Protein AF-A0A6B2LIN7-F1 (afdb_monomer_lite)

Foldseek 3Di:
DDDDPDDPQDFAWDFDDPPDPDDDRDDDDDPPPQDQDAFDDQVVQVVLLLQLADPLVSVVVVVVCVVPVPKAWFKWKAFAPAAIWTDIPVDIDRSPDHDDPVNSQVSNCVSQVHDPPDDQADPQQKHQDALARKIKHFDADPVRHTGMIMTGDDGDRARLLSSCVVVVPDPGDTDGDDDPPSCPVVNVSSVRNVVD

pLDDT: mean 77.59, std 21.95, range [28.78, 98.06]

InterPro domains:
  IPR027417 P-loop containing nucleoside triphosphate hydrolase [SSF52540] (155-195)

Organism: NCBI:txid1963864

Sequence (196 aa):
MEDITLPQNTPLFLRFSKSNGAFIPSYSAIPSSYPMKQPIEEVKDIDNFLKLLPSSLHQQITGYLEKNQNTKLIEVLIDIKKSALIKFSDIEVNTGLEISIEEAIAKLKQVLKSGPNEDVFSISNQCGIPESFHYVSCIRNRKSQVIGLTYHYEEHKGGCSNIIQDLVTGNNSILFIGPKGVGKTSILRDLCIQLT

Structure (mmCIF, N/CA/C/O backbone):
data_AF-A0A6B2LIN7-F1
#
_entry.id   AF-A0A6B2LIN7-F1
#
loop_
_atom_site.group_PDB
_atom_site.id
_atom_site.type_symbol
_atom_site.label_atom_id
_atom_site.label_alt_id
_atom_site.label_comp_id
_atom_site.label_asym_id
_atom_site.label_entity_id
_atom_site.label_seq_id
_atom_site.pdbx_PDB_ins_code
_atom_site.Cartn_x
_atom_site.Cartn_y
_atom_site.Cartn_z
_atom_site.occupancy
_atom_site.B_iso_or_equiv
_atom_site.auth_seq_id
_atom_site.auth_comp_id
_atom_site.auth_asym_id
_atom_site.auth_atom_id
_atom_site.pdbx_PDB_model_num
ATOM 1 N N . MET A 1 1 ? 12.856 8.107 -49.895 1.00 33.19 1 MET A N 1
ATOM 2 C CA . MET A 1 1 ? 12.335 8.891 -48.759 1.00 33.19 1 MET A CA 1
ATOM 3 C C . MET A 1 1 ? 10.889 8.472 -48.619 1.00 33.19 1 MET A C 1
ATOM 5 O O . MET A 1 1 ? 10.054 8.990 -49.341 1.00 33.19 1 MET A O 1
ATOM 9 N N . GLU A 1 2 ? 10.632 7.428 -47.838 1.00 28.78 2 GLU A N 1
ATOM 10 C CA . GLU A 1 2 ? 9.265 7.014 -47.517 1.00 28.78 2 GLU A CA 1
ATOM 11 C C . GLU A 1 2 ? 8.961 7.532 -46.117 1.00 28.78 2 GLU A C 1
ATOM 13 O O . GLU A 1 2 ? 9.674 7.216 -45.162 1.00 28.78 2 GLU A O 1
ATOM 18 N N . ASP A 1 3 ? 7.950 8.393 -46.031 1.00 30.78 3 ASP A N 1
ATOM 19 C CA . ASP A 1 3 ? 7.434 8.931 -44.781 1.00 30.78 3 ASP A CA 1
ATOM 20 C C . ASP A 1 3 ? 6.751 7.809 -43.996 1.00 30.78 3 ASP A C 1
ATOM 22 O O . ASP A 1 3 ? 5.654 7.356 -44.326 1.00 30.78 3 ASP A O 1
ATOM 26 N N . ILE A 1 4 ? 7.413 7.348 -42.935 1.00 38.44 4 ILE A N 1
ATOM 27 C CA . ILE A 1 4 ? 6.839 6.405 -41.978 1.00 38.44 4 ILE A CA 1
ATOM 28 C C . ILE A 1 4 ? 5.918 7.204 -41.054 1.00 38.44 4 ILE A C 1
ATOM 30 O O . ILE A 1 4 ? 6.347 7.780 -40.053 1.00 38.44 4 ILE A O 1
ATOM 34 N N . THR A 1 5 ? 4.630 7.249 -41.382 1.00 35.06 5 THR A N 1
ATOM 35 C CA . THR A 1 5 ? 3.595 7.744 -40.470 1.00 35.06 5 THR A CA 1
ATOM 36 C C . THR A 1 5 ? 3.435 6.763 -39.308 1.00 35.06 5 THR A C 1
ATOM 38 O O . THR A 1 5 ? 2.811 5.711 -39.449 1.00 35.06 5 THR A O 1
ATOM 41 N N . LEU A 1 6 ? 4.018 7.095 -38.156 1.00 40.50 6 LEU A N 1
ATOM 42 C CA . LEU A 1 6 ? 3.848 6.345 -36.911 1.00 40.50 6 LEU A CA 1
ATOM 43 C C . LEU A 1 6 ? 2.438 6.578 -36.332 1.00 40.50 6 LEU A C 1
ATOM 45 O O . LEU A 1 6 ? 1.985 7.726 -36.283 1.00 40.50 6 LEU A O 1
ATOM 49 N N . PRO A 1 7 ? 1.743 5.537 -35.835 1.00 39.34 7 PRO A N 1
ATOM 50 C CA . PRO A 1 7 ? 0.512 5.726 -35.079 1.00 39.34 7 PRO A CA 1
ATOM 51 C C . PRO A 1 7 ? 0.816 6.500 -33.787 1.00 39.34 7 PRO A C 1
ATOM 53 O O . PRO A 1 7 ? 1.792 6.215 -33.088 1.00 39.34 7 PRO A O 1
ATOM 56 N N . GLN A 1 8 ? -0.024 7.491 -33.469 1.00 43.19 8 GLN A N 1
ATOM 57 C CA . GLN A 1 8 ? 0.231 8.538 -32.463 1.00 43.19 8 GLN A CA 1
ATOM 58 C C . GLN A 1 8 ? 0.371 8.064 -31.000 1.00 43.19 8 GLN A C 1
ATOM 60 O O . GLN A 1 8 ? 0.462 8.891 -30.099 1.00 43.19 8 GLN A O 1
ATOM 65 N N . ASN A 1 9 ? 0.413 6.757 -30.738 1.00 38.91 9 ASN A N 1
ATOM 66 C CA . ASN A 1 9 ? 0.402 6.209 -29.384 1.00 38.91 9 ASN A CA 1
ATOM 67 C C . ASN A 1 9 ? 1.404 5.063 -29.164 1.00 38.91 9 ASN A C 1
ATOM 69 O O . ASN A 1 9 ? 1.182 4.186 -28.333 1.00 38.91 9 ASN A O 1
ATOM 73 N N . THR A 1 10 ? 2.505 5.054 -29.919 1.00 38.03 10 THR A N 1
ATOM 74 C CA . THR A 1 10 ? 3.540 4.012 -29.817 1.00 38.03 10 THR A CA 1
ATOM 75 C C . THR A 1 10 ? 4.659 4.471 -28.872 1.00 38.03 10 THR A C 1
ATOM 77 O O . THR A 1 10 ? 5.194 5.563 -29.082 1.00 38.03 10 THR A O 1
ATOM 80 N N . PRO A 1 11 ? 5.036 3.700 -27.833 1.00 35.75 11 PRO A N 1
ATOM 81 C CA . PRO A 1 11 ? 6.150 4.068 -26.963 1.00 35.75 11 PRO A CA 1
ATOM 82 C C . PRO A 1 11 ? 7.467 4.082 -27.754 1.00 35.75 11 PRO A C 1
ATOM 84 O O . PRO A 1 11 ? 7.759 3.162 -28.515 1.00 35.75 11 PRO A O 1
ATOM 87 N N . LEU A 1 12 ? 8.253 5.148 -27.581 1.00 40.97 12 LEU A N 1
ATOM 88 C CA . LEU A 1 12 ? 9.544 5.363 -28.240 1.00 40.97 12 LEU A CA 1
ATOM 89 C C . LEU A 1 12 ? 10.686 5.136 -27.243 1.00 40.97 12 LEU A C 1
ATOM 91 O O . LEU A 1 12 ? 10.591 5.565 -26.091 1.00 40.97 12 LEU A O 1
ATOM 95 N N . PHE A 1 13 ? 11.779 4.511 -27.688 1.00 43.19 13 PHE A N 1
ATOM 96 C CA . PHE A 1 13 ? 12.941 4.201 -26.847 1.00 43.19 13 PHE A CA 1
ATOM 97 C C . PHE A 1 13 ? 14.217 4.858 -27.385 1.00 43.19 13 PHE A C 1
ATOM 99 O O . PHE A 1 13 ? 14.430 4.934 -28.594 1.00 43.19 13 PHE A O 1
ATOM 106 N N . LEU A 1 14 ? 15.082 5.319 -26.476 1.00 40.44 14 LEU A N 1
ATOM 107 C CA . LEU A 1 14 ? 16.401 5.881 -26.783 1.00 40.44 14 LEU A CA 1
ATOM 108 C C . LEU A 1 14 ? 17.479 5.075 -26.048 1.00 40.44 14 LEU A C 1
ATOM 110 O O . LEU A 1 14 ? 17.373 4.833 -24.845 1.00 40.44 14 LEU A O 1
ATOM 114 N N . ARG A 1 15 ? 18.527 4.666 -26.771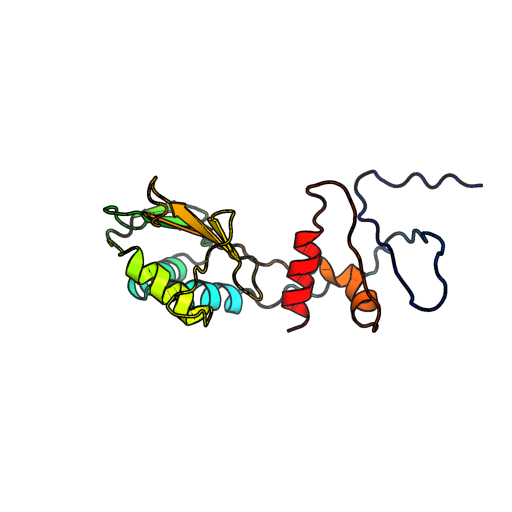 1.00 41.47 15 ARG A N 1
ATOM 115 C CA . ARG A 1 15 ? 19.657 3.883 -26.249 1.00 41.47 15 ARG A CA 1
ATOM 116 C C . ARG A 1 15 ? 20.898 4.768 -26.132 1.00 41.47 15 ARG A C 1
ATOM 118 O O . ARG A 1 15 ? 21.252 5.436 -27.098 1.00 41.47 15 ARG A O 1
ATOM 125 N N . PHE A 1 16 ? 21.597 4.717 -24.996 1.00 37.59 16 PHE A N 1
ATOM 126 C CA . PHE A 1 16 ? 22.881 5.403 -24.809 1.00 37.59 16 PHE A CA 1
ATOM 127 C C . PHE A 1 16 ? 24.030 4.388 -24.732 1.00 37.59 16 PHE A C 1
ATOM 129 O O . PHE A 1 16 ? 23.963 3.412 -23.988 1.00 37.59 16 PHE A O 1
ATOM 136 N N . SER A 1 17 ? 25.093 4.620 -25.508 1.00 36.44 17 SER A N 1
ATOM 137 C CA . SER A 1 17 ? 26.366 3.889 -25.435 1.00 36.44 17 SER A CA 1
ATOM 138 C C . SER A 1 17 ? 27.473 4.851 -25.010 1.00 36.44 17 SER A C 1
ATOM 140 O O . SER A 1 17 ? 27.534 5.976 -25.501 1.00 36.44 17 SER A O 1
ATOM 142 N N . LYS A 1 18 ? 28.388 4.395 -24.145 1.00 38.97 18 LYS A N 1
ATOM 143 C CA . LYS A 1 18 ? 29.562 5.166 -23.692 1.00 38.97 18 LYS A CA 1
ATOM 144 C C . LYS A 1 18 ? 30.568 5.487 -24.806 1.00 38.97 18 LYS A C 1
ATOM 146 O O . LYS A 1 18 ? 31.461 6.292 -24.574 1.00 38.97 18 LYS A O 1
ATOM 151 N N . SER A 1 19 ? 30.467 4.853 -25.977 1.00 40.88 19 SER A N 1
ATOM 152 C CA . SER A 1 19 ? 31.541 4.895 -26.973 1.00 40.88 19 SER A CA 1
ATOM 153 C C . SER A 1 19 ? 31.527 6.092 -27.919 1.00 40.88 19 SER A C 1
ATOM 155 O O . SER A 1 19 ? 32.593 6.411 -28.417 1.00 40.88 19 SER A O 1
ATOM 157 N N . ASN A 1 20 ? 30.409 6.783 -28.159 1.00 35.41 20 ASN A N 1
ATOM 158 C CA . ASN A 1 20 ? 30.379 7.918 -29.092 1.00 35.41 20 ASN A CA 1
ATOM 159 C C . ASN A 1 20 ? 29.333 8.946 -28.640 1.00 35.41 20 ASN A C 1
ATOM 161 O O . ASN A 1 20 ? 28.144 8.642 -28.605 1.00 35.41 20 ASN A O 1
ATOM 165 N N . GLY A 1 21 ? 29.788 10.153 -28.287 1.00 35.88 21 GLY A N 1
ATOM 166 C CA . GLY A 1 21 ? 29.039 11.238 -27.627 1.00 35.88 21 GLY A CA 1
ATOM 167 C C . GLY A 1 21 ? 27.863 11.877 -28.382 1.00 35.88 21 GLY A C 1
ATOM 168 O O . GLY A 1 21 ? 27.527 13.019 -28.101 1.00 35.88 21 GLY A O 1
ATOM 169 N N . ALA A 1 22 ? 27.243 11.174 -29.321 1.00 37.75 22 ALA A N 1
ATOM 170 C CA . ALA A 1 22 ? 25.934 11.440 -29.922 1.00 37.75 22 ALA A CA 1
ATOM 171 C C . ALA A 1 22 ? 25.689 10.315 -30.930 1.00 37.75 22 ALA A C 1
ATOM 173 O O . ALA A 1 22 ? 26.631 10.042 -31.654 1.00 37.75 22 ALA A O 1
ATOM 174 N N . PHE A 1 23 ? 24.502 9.696 -31.039 1.00 46.44 23 PHE A N 1
ATOM 175 C CA . PHE A 1 23 ? 24.057 9.103 -32.318 1.00 46.44 23 PHE A CA 1
ATOM 176 C C . PHE A 1 23 ? 22.552 8.741 -32.377 1.00 46.44 23 PHE A C 1
ATOM 178 O O . PHE A 1 23 ? 21.856 8.662 -31.370 1.00 46.44 23 PHE A O 1
ATOM 185 N N . ILE A 1 24 ? 22.127 8.584 -33.637 1.00 29.98 24 ILE A N 1
ATOM 186 C CA . ILE A 1 24 ? 20.816 8.536 -34.314 1.00 29.98 24 ILE A CA 1
ATOM 187 C C . ILE A 1 24 ? 19.675 7.757 -33.613 1.00 29.98 24 ILE A C 1
ATOM 189 O O . ILE A 1 24 ? 19.871 6.605 -33.220 1.00 29.98 24 ILE A O 1
ATOM 193 N N . PRO A 1 25 ? 18.443 8.317 -33.569 1.00 33.00 25 PRO A N 1
ATOM 194 C CA . PRO A 1 25 ? 17.238 7.587 -33.175 1.00 33.00 25 PRO A CA 1
ATOM 195 C C . PRO A 1 25 ? 16.917 6.511 -34.221 1.00 33.00 25 PRO A C 1
ATOM 197 O O . PRO A 1 25 ? 16.501 6.822 -35.335 1.00 33.00 25 PRO A O 1
ATOM 200 N N . SER A 1 26 ? 17.118 5.237 -33.884 1.00 34.16 26 SER A N 1
ATOM 201 C CA . SER A 1 26 ? 16.625 4.132 -34.710 1.00 34.16 26 SER A CA 1
ATOM 202 C C . SER A 1 26 ? 15.230 3.741 -34.234 1.00 34.16 26 SER A C 1
ATOM 204 O O . SER A 1 26 ? 15.045 3.143 -33.177 1.00 34.16 26 SER A O 1
ATOM 206 N N . TYR A 1 27 ? 14.236 4.127 -35.030 1.00 37.66 27 TYR A N 1
ATOM 207 C CA . TYR A 1 27 ? 12.857 3.679 -34.901 1.00 37.66 27 TYR A CA 1
ATOM 208 C C . TYR A 1 27 ? 12.776 2.245 -35.428 1.00 37.66 27 TYR A C 1
ATOM 210 O O . TYR A 1 27 ? 12.900 2.023 -36.629 1.00 37.66 27 TYR A O 1
ATOM 218 N N . SER A 1 28 ? 12.570 1.267 -34.551 1.00 36.91 28 SER A N 1
ATOM 219 C CA . SER A 1 28 ? 12.091 -0.050 -34.975 1.00 36.91 28 SER A CA 1
ATOM 220 C C . SER A 1 28 ? 10.731 -0.283 -34.333 1.00 36.91 28 SER A C 1
ATOM 222 O O . SER A 1 28 ? 10.578 -0.195 -33.116 1.00 36.91 28 SER A O 1
ATOM 224 N N . ALA A 1 29 ? 9.715 -0.475 -35.175 1.00 34.12 29 ALA A N 1
ATOM 225 C CA . ALA A 1 29 ? 8.403 -0.907 -34.725 1.00 34.12 29 ALA A CA 1
ATOM 226 C C . ALA A 1 29 ? 8.544 -2.289 -34.079 1.00 34.12 29 ALA A C 1
ATOM 228 O O . ALA A 1 29 ? 9.287 -3.126 -34.587 1.00 34.12 29 ALA A O 1
ATOM 229 N N . ILE A 1 30 ? 7.836 -2.518 -32.975 1.00 40.75 30 ILE A N 1
ATOM 230 C CA . ILE A 1 30 ? 7.811 -3.812 -32.290 1.00 40.75 30 ILE A CA 1
ATOM 231 C C . ILE A 1 30 ? 7.182 -4.836 -33.258 1.00 40.75 30 ILE A C 1
ATOM 233 O O . ILE A 1 30 ? 6.005 -4.678 -33.594 1.00 40.75 30 ILE A O 1
ATOM 237 N N . PRO A 1 31 ? 7.905 -5.861 -33.751 1.00 33.94 31 PRO A N 1
ATOM 238 C CA . PRO A 1 31 ? 7.295 -6.937 -34.522 1.00 33.94 31 PRO A CA 1
ATOM 239 C C . PRO A 1 31 ? 6.235 -7.655 -33.678 1.00 33.94 31 PRO A C 1
ATOM 241 O O . PRO A 1 31 ? 6.442 -7.941 -32.500 1.00 33.94 31 PRO A O 1
ATOM 244 N N . SER A 1 32 ? 5.100 -7.988 -34.293 1.00 37.28 32 SER A N 1
ATOM 245 C CA . SER A 1 32 ? 3.955 -8.664 -33.657 1.00 37.28 32 SER A CA 1
ATOM 246 C C . SER A 1 32 ? 4.269 -10.048 -33.066 1.00 37.28 32 SER A C 1
ATOM 248 O O . SER A 1 32 ? 3.406 -10.666 -32.452 1.00 37.28 32 SER A O 1
ATOM 250 N N . SER A 1 33 ? 5.493 -10.543 -33.251 1.00 36.00 33 SER A N 1
ATOM 251 C CA . SER A 1 33 ? 5.979 -11.852 -32.826 1.00 36.00 33 SER A CA 1
ATOM 252 C C . SER A 1 33 ? 6.711 -11.854 -31.478 1.00 36.00 33 SER A C 1
ATOM 254 O O . SER A 1 33 ? 7.283 -12.885 -31.125 1.00 36.00 33 SER A O 1
ATOM 256 N N . TYR A 1 34 ? 6.759 -10.739 -30.734 1.00 43.44 34 TYR A N 1
ATOM 257 C CA . TYR A 1 34 ? 7.384 -10.740 -29.404 1.00 43.44 34 TYR A CA 1
ATOM 258 C C . TYR A 1 34 ? 6.584 -11.636 -28.443 1.00 43.44 34 TYR A C 1
ATOM 260 O O . TYR A 1 34 ? 5.398 -11.378 -28.219 1.00 43.44 34 TYR A O 1
ATOM 268 N N . PRO A 1 35 ? 7.199 -12.682 -27.859 1.00 37.50 35 PRO A N 1
ATOM 269 C CA . PRO A 1 35 ? 6.507 -13.554 -26.927 1.00 37.50 35 PRO A CA 1
ATOM 270 C C . PRO A 1 35 ? 6.211 -12.762 -25.652 1.00 37.50 35 PRO A C 1
ATOM 272 O O . PRO A 1 35 ? 7.113 -12.469 -24.866 1.00 37.50 35 PRO A O 1
ATOM 275 N N . MET A 1 36 ? 4.945 -12.402 -25.435 1.00 38.84 36 MET A N 1
ATOM 276 C CA . MET A 1 36 ? 4.515 -11.921 -24.127 1.00 38.84 36 MET A CA 1
ATOM 277 C C . MET A 1 36 ? 4.654 -13.091 -23.151 1.00 38.84 36 MET A C 1
ATOM 279 O O . MET A 1 36 ? 3.907 -14.067 -23.235 1.00 38.84 36 MET A O 1
ATOM 283 N N . LYS A 1 37 ? 5.652 -13.037 -22.260 1.00 44.06 37 LYS A N 1
ATOM 284 C CA . LYS A 1 37 ? 5.725 -13.974 -21.133 1.00 44.06 37 LYS A CA 1
ATOM 285 C C . LYS A 1 37 ? 4.433 -13.853 -20.325 1.00 44.06 37 LYS A C 1
ATOM 287 O O . LYS A 1 37 ? 3.949 -12.742 -20.115 1.00 44.06 37 LYS A O 1
ATOM 292 N N . GLN A 1 38 ? 3.888 -14.999 -19.920 1.00 42.66 38 GLN A N 1
ATOM 293 C CA . GLN A 1 38 ? 2.678 -15.072 -19.105 1.00 42.66 38 GLN A CA 1
ATOM 294 C C . GLN A 1 38 ? 2.848 -14.273 -17.798 1.00 42.66 38 GLN A C 1
ATOM 296 O O . GLN A 1 38 ? 3.980 -14.175 -17.310 1.00 42.66 38 GLN A O 1
ATOM 301 N N . PRO A 1 39 ? 1.756 -13.712 -17.241 1.00 46.16 39 PRO A N 1
ATOM 302 C CA . PRO A 1 39 ? 1.798 -12.978 -15.980 1.00 46.16 39 PRO A CA 1
ATOM 303 C C . PRO A 1 39 ? 2.420 -13.838 -14.876 1.00 46.16 39 PRO A C 1
ATOM 305 O O . PRO A 1 39 ? 2.141 -15.034 -14.775 1.00 46.16 39 PRO A O 1
ATOM 308 N N . ILE A 1 40 ? 3.290 -13.230 -14.074 1.00 49.41 40 ILE A N 1
ATOM 309 C CA . ILE A 1 40 ? 3.908 -13.863 -12.905 1.00 49.41 40 ILE A CA 1
ATOM 310 C C . ILE A 1 40 ? 2.807 -14.076 -11.845 1.00 49.41 40 ILE A C 1
ATOM 312 O O . ILE A 1 40 ? 1.931 -13.231 -11.700 1.00 49.41 40 ILE A O 1
ATOM 316 N N . GLU A 1 41 ? 2.838 -15.224 -11.156 1.00 50.41 41 GLU A N 1
ATOM 317 C CA . GLU A 1 41 ? 1.823 -15.746 -10.217 1.00 50.41 41 GLU A CA 1
ATOM 318 C C . GLU A 1 41 ? 1.102 -14.684 -9.350 1.00 50.41 41 GLU A C 1
ATOM 320 O O . GLU A 1 41 ? 1.666 -14.171 -8.383 1.00 50.41 41 GLU A O 1
ATOM 325 N N . GLU A 1 42 ? -0.189 -14.456 -9.627 1.00 54.28 42 GLU A N 1
ATOM 326 C CA . GLU A 1 42 ? -1.075 -13.503 -8.923 1.00 54.28 42 GLU A CA 1
ATOM 327 C C . GLU A 1 42 ? -1.181 -13.756 -7.401 1.00 54.28 42 GLU A C 1
ATOM 329 O O . GLU A 1 42 ? -1.377 -12.831 -6.616 1.00 54.28 42 GLU A O 1
ATOM 334 N N . VAL A 1 43 ? -1.011 -15.006 -6.952 1.00 52.91 43 VAL A N 1
ATOM 335 C CA . VAL A 1 43 ? -1.270 -15.420 -5.558 1.00 52.91 43 VAL A CA 1
ATOM 336 C C . VAL A 1 43 ? -0.247 -14.850 -4.564 1.00 52.91 43 VAL A C 1
ATOM 338 O O . VAL A 1 43 ? -0.596 -14.558 -3.425 1.00 52.91 43 VAL A O 1
ATOM 341 N N . LYS A 1 44 ? 1.012 -14.636 -4.974 1.00 64.00 44 LYS A N 1
ATOM 342 C CA . LYS A 1 44 ? 2.065 -14.141 -4.060 1.00 64.00 44 LYS A CA 1
ATOM 343 C C . LYS A 1 44 ? 1.940 -12.652 -3.728 1.00 64.00 44 LYS A C 1
ATOM 345 O O . LYS A 1 44 ? 2.439 -12.217 -2.690 1.00 64.00 44 LYS A O 1
ATOM 350 N N . ASP A 1 45 ? 1.312 -11.876 -4.607 1.00 82.94 45 ASP A N 1
ATOM 351 C CA . ASP A 1 45 ? 1.275 -10.414 -4.524 1.00 82.94 45 ASP A CA 1
ATOM 352 C C . ASP A 1 45 ? 0.358 -9.936 -3.386 1.00 82.94 45 ASP A C 1
ATOM 354 O O . ASP A 1 45 ? 0.766 -9.153 -2.524 1.00 82.94 45 ASP A O 1
ATOM 358 N N . ILE A 1 46 ? -0.848 -10.509 -3.291 1.00 88.25 46 ILE A N 1
ATOM 359 C CA . ILE A 1 46 ? -1.796 -10.155 -2.228 1.00 88.25 46 ILE A CA 1
ATOM 360 C C . ILE A 1 46 ? -1.280 -10.519 -0.833 1.00 88.25 46 ILE A C 1
ATOM 362 O O . ILE A 1 46 ? -1.404 -9.718 0.091 1.00 88.25 46 ILE A O 1
ATOM 366 N N . ASP A 1 47 ? -0.613 -11.662 -0.671 1.00 88.94 47 ASP A N 1
ATOM 367 C CA . ASP A 1 47 ? -0.027 -12.054 0.616 1.00 88.94 47 ASP A CA 1
ATOM 368 C C . ASP A 1 47 ? 1.038 -11.056 1.090 1.00 88.94 47 ASP A C 1
ATOM 370 O O . ASP A 1 47 ? 1.170 -10.781 2.287 1.00 88.94 47 ASP A O 1
ATOM 374 N N . ASN A 1 48 ? 1.813 -10.492 0.161 1.00 89.56 48 ASN A N 1
ATOM 375 C CA . ASN A 1 48 ? 2.793 -9.459 0.478 1.00 89.56 48 ASN A CA 1
ATOM 376 C C . ASN A 1 48 ? 2.121 -8.140 0.859 1.00 89.56 48 ASN A C 1
ATOM 378 O O . ASN A 1 48 ? 2.548 -7.504 1.826 1.00 89.56 48 ASN A O 1
ATOM 382 N N . PHE A 1 49 ? 1.037 -7.772 0.176 1.00 93.50 49 PHE A N 1
ATOM 383 C CA . PHE A 1 49 ? 0.231 -6.614 0.548 1.00 93.50 49 PHE A CA 1
ATOM 384 C C . PHE A 1 49 ? -0.373 -6.755 1.951 1.00 93.50 49 PHE A C 1
ATOM 386 O O . PHE A 1 49 ? -0.256 -5.846 2.773 1.00 93.50 49 PHE A O 1
ATOM 393 N N . LEU A 1 50 ? -0.966 -7.907 2.275 1.00 94.62 50 LEU A N 1
ATOM 394 C CA . LEU A 1 50 ? -1.616 -8.134 3.569 1.00 94.62 50 LEU A CA 1
ATOM 395 C C . LEU A 1 50 ? -0.637 -8.073 4.750 1.00 94.62 50 LEU A C 1
ATOM 397 O O . LEU A 1 50 ? -1.023 -7.690 5.856 1.00 94.62 50 LEU A O 1
ATOM 401 N N . LYS A 1 51 ? 0.653 -8.363 4.531 1.00 94.50 51 LYS A N 1
ATOM 402 C CA . LYS A 1 51 ? 1.698 -8.183 5.556 1.00 94.50 51 LYS A CA 1
ATOM 403 C C . LYS A 1 51 ? 1.880 -6.721 5.972 1.00 94.50 51 LYS A C 1
ATOM 405 O O . LYS A 1 51 ? 2.345 -6.495 7.089 1.00 94.50 51 LYS A O 1
ATOM 410 N N . LEU A 1 52 ? 1.526 -5.752 5.121 1.00 94.94 52 LEU A N 1
ATOM 411 C CA . LEU A 1 52 ? 1.622 -4.311 5.407 1.00 94.94 52 LEU A CA 1
ATOM 412 C C . LEU A 1 52 ? 0.582 -3.838 6.428 1.00 94.94 52 LEU A C 1
ATOM 414 O O . LEU A 1 52 ? 0.743 -2.770 7.022 1.00 94.94 52 LEU A O 1
ATOM 418 N N . LEU A 1 53 ? -0.487 -4.613 6.608 1.00 96.31 53 LEU A N 1
ATOM 419 C CA . LEU A 1 53 ? -1.620 -4.264 7.448 1.00 96.31 53 LEU A CA 1
ATOM 420 C C . LEU A 1 53 ? -1.472 -4.844 8.864 1.00 96.31 53 LEU A C 1
ATOM 422 O O . LEU A 1 53 ? -0.832 -5.886 9.063 1.00 96.31 53 LEU A O 1
ATOM 426 N N . PRO A 1 54 ? -2.087 -4.200 9.872 1.00 96.06 54 PRO A N 1
ATOM 427 C CA . PRO A 1 54 ? -2.322 -4.808 11.177 1.00 96.06 54 PRO A CA 1
ATOM 428 C C . PRO A 1 54 ? -3.014 -6.172 11.062 1.00 96.06 54 PRO A C 1
ATOM 430 O O . PRO A 1 54 ? -3.825 -6.405 10.161 1.00 96.06 54 PRO A O 1
ATOM 433 N N . SER A 1 55 ? -2.704 -7.085 11.986 1.00 94.56 55 SER A N 1
ATOM 434 C CA . SER A 1 55 ? -3.147 -8.488 11.924 1.00 94.56 55 SER A CA 1
ATOM 435 C C . SER A 1 55 ? -4.668 -8.649 11.907 1.00 94.56 55 SER A C 1
ATOM 437 O O . SER A 1 55 ? -5.180 -9.555 11.254 1.00 94.56 55 SER A O 1
ATOM 439 N N . SER A 1 56 ? -5.389 -7.756 12.581 1.00 95.00 56 SER A N 1
ATOM 440 C CA . SER A 1 56 ? -6.852 -7.736 12.623 1.00 95.00 56 SER A CA 1
ATOM 441 C C . SER A 1 56 ? -7.474 -7.479 11.245 1.00 95.00 56 SER A C 1
ATOM 443 O O . SER A 1 56 ? -8.385 -8.201 10.837 1.00 95.00 56 SER A O 1
ATOM 445 N N . LEU A 1 57 ? -6.943 -6.508 10.494 1.00 95.81 57 LEU A N 1
ATOM 446 C CA . LEU A 1 57 ? -7.378 -6.212 9.126 1.00 95.81 57 LEU A CA 1
ATOM 447 C C . LEU A 1 57 ? -6.976 -7.316 8.156 1.00 95.81 57 LEU A C 1
ATOM 449 O O . LEU A 1 57 ? -7.794 -7.725 7.337 1.00 95.81 57 LEU A O 1
ATOM 453 N N . HIS A 1 58 ? -5.751 -7.830 8.282 1.00 95.56 58 HIS A N 1
ATOM 454 C CA . HIS A 1 58 ? -5.288 -8.968 7.493 1.00 95.56 58 HIS A CA 1
ATOM 455 C C . HIS A 1 58 ? -6.286 -10.132 7.607 1.00 95.56 58 HIS A C 1
ATOM 457 O O . HIS A 1 58 ? -6.827 -10.574 6.596 1.00 95.56 58 HIS A O 1
ATOM 463 N N . GLN A 1 59 ? -6.618 -10.564 8.827 1.00 94.50 59 GLN A N 1
ATOM 464 C CA . GLN A 1 59 ? -7.528 -11.691 9.041 1.00 94.50 59 GLN A CA 1
ATOM 465 C C . GLN A 1 59 ? -8.926 -11.456 8.448 1.00 94.50 59 GLN A C 1
ATOM 467 O O . GLN A 1 59 ? -9.508 -12.375 7.869 1.00 94.50 59 GLN A O 1
ATOM 472 N N . GLN A 1 60 ? -9.475 -10.243 8.574 1.00 94.44 60 GLN A N 1
ATOM 473 C CA . GLN A 1 60 ? -10.780 -9.925 7.991 1.00 94.44 60 GLN A CA 1
ATOM 474 C C . GLN A 1 60 ? -10.764 -9.953 6.462 1.00 94.44 60 GLN A C 1
ATOM 476 O O . GLN A 1 60 ? -11.700 -10.485 5.864 1.00 94.44 60 GLN A O 1
ATOM 481 N N . ILE A 1 61 ? -9.715 -9.416 5.834 1.00 95.50 61 ILE A N 1
ATOM 482 C CA . ILE A 1 61 ? -9.587 -9.424 4.374 1.00 95.50 61 ILE A CA 1
ATOM 483 C C . ILE A 1 61 ? -9.450 -10.860 3.868 1.00 95.50 61 ILE A C 1
ATOM 485 O O . ILE A 1 61 ? -10.204 -11.255 2.982 1.00 95.50 61 ILE A O 1
ATOM 489 N N . THR A 1 62 ? -8.567 -11.664 4.469 1.00 94.38 62 THR A N 1
ATOM 490 C CA . THR A 1 62 ? -8.393 -13.077 4.099 1.00 94.38 62 THR A CA 1
ATOM 491 C C . THR A 1 62 ? -9.706 -13.844 4.219 1.00 94.38 62 THR A C 1
ATOM 493 O O . THR A 1 62 ? -10.147 -14.463 3.255 1.00 94.38 62 THR A O 1
ATOM 496 N N . GLY A 1 63 ? -10.399 -13.731 5.358 1.00 93.62 63 GLY A N 1
ATOM 497 C CA . GLY A 1 63 ? -11.668 -14.430 5.565 1.00 93.62 63 GLY A CA 1
ATOM 498 C C . GLY A 1 63 ? -12.793 -13.968 4.630 1.00 93.62 63 GLY A C 1
ATOM 499 O O . GLY A 1 63 ? -13.719 -14.735 4.357 1.00 93.62 63 GLY A O 1
ATOM 500 N N . TYR A 1 64 ? -12.741 -12.727 4.136 1.00 93.19 64 TYR A N 1
ATOM 501 C CA . TYR A 1 64 ? -13.678 -12.237 3.128 1.00 93.19 64 TYR A CA 1
ATOM 502 C C . TYR A 1 64 ? -13.359 -12.798 1.736 1.00 93.19 64 TYR A C 1
ATOM 504 O O . TYR A 1 64 ? -14.269 -13.282 1.061 1.00 93.19 64 TYR A O 1
ATOM 512 N N . LEU A 1 65 ? -12.086 -12.781 1.325 1.00 92.19 65 LEU A N 1
ATOM 513 C CA . LEU A 1 65 ? -11.638 -13.294 0.025 1.00 92.19 65 LEU A CA 1
ATOM 514 C C . LEU A 1 65 ? -11.840 -14.813 -0.101 1.00 92.19 65 LEU A C 1
ATOM 516 O O . LEU A 1 65 ? -12.273 -15.286 -1.147 1.00 92.19 65 LEU A O 1
ATOM 520 N N . GLU A 1 66 ? -11.633 -15.577 0.976 1.00 92.00 66 GLU A N 1
ATOM 521 C CA . GLU A 1 66 ? -11.898 -17.026 0.999 1.00 92.00 66 GLU A CA 1
ATOM 522 C C . GLU A 1 66 ? -13.369 -17.365 0.710 1.00 92.00 66 GLU A C 1
ATOM 524 O O . GLU A 1 66 ? -13.672 -18.358 0.044 1.00 92.00 66 GLU A O 1
ATOM 529 N N . LYS A 1 67 ? -14.295 -16.528 1.194 1.00 92.94 67 LYS A N 1
ATOM 530 C CA . LYS A 1 67 ? -15.739 -16.689 0.967 1.00 92.94 67 LYS A CA 1
ATOM 531 C C . LYS A 1 67 ? -16.184 -16.162 -0.396 1.00 92.94 67 LYS A C 1
ATOM 533 O O . LYS A 1 67 ? -17.213 -16.607 -0.898 1.00 92.94 67 LYS A O 1
ATOM 538 N N . ASN A 1 68 ? -15.431 -15.231 -0.982 1.00 90.62 68 ASN A N 1
ATOM 539 C CA . ASN A 1 68 ? -15.788 -14.508 -2.201 1.00 90.62 68 ASN A CA 1
ATOM 540 C C . ASN A 1 68 ? -14.632 -14.554 -3.212 1.00 90.62 68 ASN A C 1
ATOM 542 O O . ASN A 1 68 ? -13.949 -13.562 -3.451 1.00 90.62 68 ASN A O 1
ATOM 546 N N . GLN A 1 69 ? -14.426 -15.718 -3.834 1.00 83.69 69 GLN A N 1
ATOM 547 C CA . GLN A 1 69 ? -13.261 -15.984 -4.696 1.00 83.69 69 GLN A CA 1
ATOM 548 C C . GLN A 1 69 ? -13.167 -15.102 -5.955 1.00 83.69 69 GLN A C 1
ATOM 550 O O . GLN A 1 69 ? -12.089 -14.960 -6.519 1.00 83.69 69 GLN A O 1
ATOM 555 N N . ASN A 1 70 ? -14.277 -14.509 -6.407 1.00 87.06 70 ASN A N 1
ATOM 556 C CA . ASN A 1 70 ? -14.302 -13.653 -7.603 1.00 87.06 70 ASN A CA 1
ATOM 557 C C . ASN A 1 70 ? -14.072 -12.170 -7.295 1.00 87.06 70 ASN A C 1
ATOM 559 O O . ASN A 1 70 ? -14.079 -11.334 -8.201 1.00 87.06 70 ASN A O 1
ATOM 563 N N . THR A 1 71 ? -13.907 -11.839 -6.022 1.00 89.75 71 THR A N 1
ATOM 564 C CA . THR A 1 71 ? -13.803 -10.468 -5.558 1.00 89.75 71 THR A CA 1
ATOM 565 C C . THR A 1 71 ? -12.341 -10.072 -5.422 1.00 89.75 71 THR A C 1
ATOM 567 O O . THR A 1 71 ? -11.517 -10.841 -4.932 1.00 89.75 71 THR A O 1
ATOM 570 N N . LYS A 1 72 ? -12.010 -8.848 -5.837 1.00 91.31 72 LYS A N 1
ATOM 571 C CA . LYS A 1 72 ? -10.655 -8.305 -5.716 1.00 91.31 72 LYS A CA 1
ATOM 572 C C . LYS A 1 72 ? -10.616 -7.213 -4.664 1.00 91.31 72 LYS A C 1
ATOM 574 O O . LYS A 1 72 ? -11.509 -6.369 -4.612 1.00 91.31 72 LYS A O 1
ATOM 579 N N . LEU A 1 73 ? -9.571 -7.217 -3.843 1.00 94.56 73 LEU A N 1
ATOM 580 C CA . LEU A 1 73 ? -9.264 -6.086 -2.977 1.00 94.56 73 LEU A CA 1
ATOM 581 C C . LEU A 1 73 ? -8.907 -4.872 -3.846 1.00 94.56 73 LEU A C 1
ATOM 583 O O . LEU A 1 73 ? -8.281 -5.027 -4.889 1.00 94.56 73 LEU A O 1
ATOM 587 N N . ILE A 1 74 ? -9.319 -3.677 -3.434 1.00 94.69 74 ILE A N 1
ATOM 588 C CA . ILE A 1 74 ? -8.945 -2.419 -4.090 1.00 94.69 74 ILE A CA 1
ATOM 589 C C . ILE A 1 74 ? -8.196 -1.547 -3.092 1.00 94.69 74 ILE A C 1
ATOM 591 O O . ILE A 1 74 ? -7.043 -1.195 -3.315 1.00 94.69 74 ILE A O 1
ATOM 595 N N . GLU A 1 75 ? -8.829 -1.215 -1.969 1.00 96.69 75 GLU A N 1
ATOM 596 C CA . GLU A 1 75 ? -8.271 -0.267 -1.006 1.00 96.69 75 GLU A CA 1
ATOM 597 C C . GLU A 1 75 ? -8.611 -0.644 0.436 1.00 96.69 75 GLU A C 1
ATOM 599 O O . GLU A 1 75 ? -9.643 -1.253 0.714 1.00 96.69 75 GLU A O 1
ATOM 604 N N . VAL A 1 76 ? -7.756 -0.229 1.371 1.00 97.88 76 VAL A N 1
ATOM 605 C CA . VAL A 1 76 ? -8.021 -0.289 2.815 1.00 97.88 76 VAL A CA 1
ATOM 606 C C . VAL A 1 76 ? -7.821 1.098 3.411 1.00 97.88 76 VAL A C 1
ATOM 608 O O . VAL A 1 76 ? -6.736 1.674 3.310 1.00 97.88 76 VAL A O 1
ATOM 611 N N . LEU A 1 77 ? -8.869 1.635 4.028 1.00 98.06 77 LEU A N 1
ATOM 612 C CA . LEU A 1 77 ? -8.915 2.970 4.608 1.00 98.06 77 LEU A CA 1
ATOM 613 C C . LEU A 1 77 ? -8.870 2.871 6.131 1.00 98.06 77 LEU A C 1
ATOM 615 O O . LEU A 1 77 ? -9.668 2.158 6.744 1.00 98.06 77 LEU A O 1
ATOM 619 N N . ILE A 1 78 ? -7.961 3.629 6.739 1.00 97.75 78 ILE A N 1
ATOM 620 C CA . ILE A 1 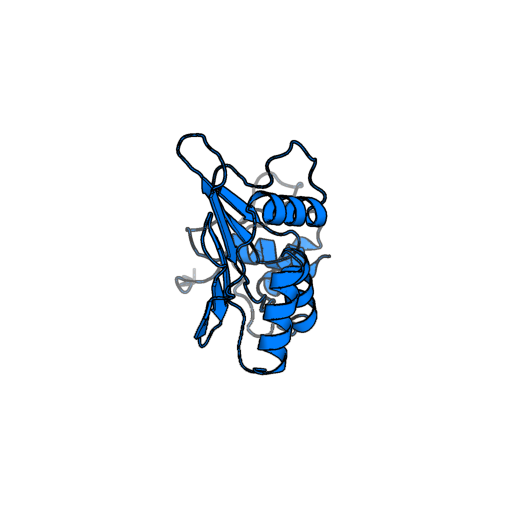78 ? -7.816 3.750 8.189 1.00 97.75 78 ILE A CA 1
ATOM 621 C C . ILE A 1 78 ? -7.824 5.233 8.532 1.00 97.75 78 ILE A C 1
ATOM 623 O O . ILE A 1 78 ? -6.917 5.959 8.142 1.00 97.75 78 ILE A O 1
ATOM 627 N N . ASP A 1 79 ? -8.825 5.671 9.286 1.00 96.00 79 ASP A N 1
ATOM 628 C CA . ASP A 1 79 ? -9.008 7.063 9.694 1.00 96.00 79 ASP A CA 1
ATOM 629 C C . ASP A 1 79 ? -9.076 7.157 11.220 1.00 96.00 79 ASP A C 1
ATOM 631 O O . ASP A 1 79 ? -9.627 6.283 11.893 1.00 96.00 79 ASP A O 1
ATOM 635 N N . ILE A 1 80 ? -8.587 8.263 11.781 1.00 93.62 80 ILE A N 1
ATOM 636 C CA . ILE A 1 80 ? -8.700 8.510 13.220 1.00 93.62 80 ILE A CA 1
ATOM 637 C C . ILE A 1 80 ? -10.176 8.532 13.669 1.00 93.62 80 ILE A C 1
ATOM 639 O O . ILE A 1 80 ? -11.012 9.217 13.074 1.00 93.62 80 ILE A O 1
ATOM 643 N N . LYS A 1 81 ? -10.487 7.820 14.762 1.00 90.81 81 LYS A N 1
ATOM 644 C CA . LYS A 1 81 ? -11.839 7.725 15.361 1.00 90.81 81 LYS A CA 1
ATOM 645 C C . LYS A 1 81 ? -12.921 7.193 14.411 1.00 90.81 81 LYS A C 1
ATOM 647 O O . LYS A 1 81 ? -14.094 7.535 14.565 1.00 90.81 81 LYS A O 1
ATOM 652 N N . LYS A 1 82 ? -12.541 6.404 13.409 1.00 93.62 82 LYS A N 1
ATOM 653 C CA . LYS A 1 82 ? -13.482 5.693 12.548 1.00 93.62 82 LYS A CA 1
ATOM 654 C C . LYS A 1 82 ? -13.096 4.227 12.476 1.00 93.62 82 LYS A C 1
ATOM 656 O O . LYS A 1 82 ? -11.921 3.877 12.563 1.00 93.62 82 LYS A O 1
ATOM 661 N N . SER A 1 83 ? -14.094 3.382 12.257 1.00 96.19 83 SER A N 1
ATOM 662 C CA . SER A 1 83 ? -13.845 2.001 11.872 1.00 96.19 83 SER A CA 1
ATOM 663 C C . SER A 1 83 ? -13.180 1.956 10.498 1.00 96.19 83 SER A C 1
ATOM 665 O O . SER A 1 83 ? -13.557 2.711 9.597 1.00 96.19 83 SER A O 1
ATOM 667 N N . ALA A 1 84 ? -12.207 1.065 10.335 1.00 97.31 84 ALA A N 1
ATOM 668 C CA . ALA A 1 84 ? -11.537 0.858 9.065 1.00 97.31 84 ALA A CA 1
ATOM 669 C C . ALA A 1 84 ? -12.535 0.381 8.002 1.00 97.31 84 ALA A C 1
ATOM 671 O O . ALA A 1 84 ? -13.497 -0.341 8.299 1.00 97.31 84 ALA A O 1
ATOM 672 N N . LEU A 1 85 ? -12.294 0.776 6.759 1.00 97.81 85 LEU A N 1
ATOM 673 C CA . LEU A 1 85 ? -13.157 0.455 5.630 1.00 97.81 85 LEU A CA 1
ATOM 674 C C . LEU A 1 85 ? -12.328 -0.259 4.572 1.00 97.81 85 LEU A C 1
ATOM 676 O O . LEU A 1 85 ? -11.249 0.197 4.205 1.00 97.81 85 LEU A O 1
ATOM 680 N N . ILE A 1 86 ? -12.823 -1.397 4.106 1.00 97.81 86 ILE A N 1
ATOM 681 C CA . ILE A 1 86 ? -12.176 -2.193 3.071 1.00 97.81 86 ILE A CA 1
ATOM 682 C C . ILE A 1 86 ? -13.020 -2.080 1.814 1.00 97.81 86 ILE A C 1
ATOM 684 O O . ILE A 1 86 ? -14.211 -2.385 1.825 1.00 97.81 86 ILE A O 1
ATOM 688 N N . LYS A 1 87 ? -12.399 -1.647 0.727 1.00 97.12 87 LYS A N 1
ATOM 689 C CA . LYS A 1 87 ? -13.020 -1.575 -0.584 1.00 97.12 87 LYS A CA 1
ATOM 690 C C . LYS A 1 87 ? -12.601 -2.777 -1.405 1.00 97.12 87 LYS A C 1
ATOM 692 O O . LYS A 1 87 ? -11.416 -2.974 -1.681 1.00 97.12 87 LYS A O 1
ATOM 697 N N . PHE A 1 88 ? -13.593 -3.535 -1.827 1.00 95.81 88 PHE A N 1
ATOM 698 C CA . PHE A 1 88 ? -13.474 -4.596 -2.802 1.00 95.81 88 PHE A CA 1
ATOM 699 C C . PHE A 1 88 ? -14.084 -4.159 -4.144 1.00 95.81 88 PHE A C 1
ATOM 701 O O . PHE A 1 88 ? -14.721 -3.110 -4.248 1.00 95.81 88 PHE A O 1
ATOM 708 N N . SER A 1 89 ? -13.876 -4.953 -5.193 1.00 94.06 89 SER A N 1
ATOM 709 C CA . SER A 1 89 ? -14.369 -4.680 -6.551 1.00 94.06 89 SER A CA 1
ATOM 710 C C . SER A 1 89 ? -15.889 -4.619 -6.684 1.00 94.06 89 SER A C 1
ATOM 712 O O . SER A 1 89 ? -16.403 -4.010 -7.618 1.00 94.06 89 SER A O 1
ATOM 714 N N . ASP A 1 90 ? -16.595 -5.268 -5.776 1.00 93.38 90 ASP A N 1
ATOM 715 C CA . ASP A 1 90 ? -18.043 -5.451 -5.749 1.00 93.38 90 ASP A CA 1
ATOM 716 C C . ASP A 1 90 ? -18.715 -4.721 -4.576 1.00 93.38 90 ASP A C 1
ATOM 718 O O . ASP A 1 90 ? -19.873 -4.319 -4.698 1.00 93.38 90 ASP A O 1
ATOM 722 N N . ILE A 1 91 ? -18.014 -4.532 -3.454 1.00 95.25 91 ILE A N 1
ATOM 723 C CA . ILE A 1 91 ? -18.583 -3.948 -2.238 1.00 95.25 91 ILE A CA 1
ATOM 724 C C . ILE A 1 91 ? -17.565 -3.157 -1.410 1.00 95.25 91 ILE A C 1
ATOM 726 O O . ILE A 1 91 ? -16.358 -3.377 -1.456 1.00 95.25 91 ILE A O 1
ATOM 730 N N . GLU A 1 92 ? -18.080 -2.263 -0.573 1.00 96.06 92 GLU A N 1
ATOM 731 C CA . GLU A 1 92 ? -17.343 -1.629 0.515 1.00 96.06 92 GLU A CA 1
ATOM 732 C C . GLU A 1 92 ? -17.799 -2.207 1.863 1.00 96.06 92 GLU A C 1
ATOM 734 O O . GLU A 1 92 ? -18.988 -2.219 2.185 1.00 96.06 92 GLU A O 1
ATOM 739 N N . VAL A 1 93 ? -16.847 -2.696 2.658 1.00 95.38 93 VAL A N 1
ATOM 740 C CA . VAL A 1 93 ? -17.083 -3.342 3.953 1.00 95.38 93 VAL A CA 1
ATOM 741 C C . VAL A 1 93 ? -16.546 -2.456 5.068 1.00 95.38 93 VAL A C 1
ATOM 743 O O . VAL A 1 93 ? -15.347 -2.194 5.154 1.00 95.38 93 VAL A O 1
ATOM 746 N N . ASN A 1 94 ? -17.428 -2.029 5.969 1.00 96.12 94 ASN A N 1
ATOM 747 C CA . ASN A 1 94 ? -17.010 -1.452 7.240 1.00 96.12 94 ASN A CA 1
ATOM 748 C C . ASN A 1 94 ? -16.636 -2.587 8.203 1.00 96.12 94 ASN A C 1
ATOM 750 O O . ASN A 1 94 ? -17.447 -3.465 8.491 1.00 96.12 94 ASN A O 1
ATOM 754 N N . THR A 1 95 ? -15.402 -2.561 8.693 1.00 94.12 95 THR A N 1
ATOM 755 C CA . THR A 1 95 ? -14.826 -3.621 9.532 1.00 94.12 95 THR A CA 1
ATOM 756 C C . THR A 1 95 ? -15.366 -3.647 10.959 1.00 94.12 95 THR A C 1
ATOM 758 O O . THR A 1 95 ? -15.228 -4.661 11.645 1.00 94.12 95 THR A O 1
ATOM 761 N N . GLY A 1 96 ? -15.913 -2.521 11.434 1.00 94.88 96 GLY A N 1
ATOM 762 C CA . GLY A 1 96 ? -16.171 -2.269 12.854 1.00 94.88 96 GLY A CA 1
ATOM 763 C C . GLY A 1 96 ? -14.902 -2.141 13.709 1.00 94.88 96 GLY A C 1
ATOM 764 O O . GLY A 1 96 ? -15.006 -1.930 14.914 1.00 94.88 96 GLY A O 1
ATOM 765 N N . LEU A 1 97 ? -13.708 -2.254 13.116 1.00 93.62 97 LEU A N 1
ATOM 766 C CA . LEU A 1 97 ? -12.430 -2.202 13.819 1.00 93.62 97 LEU A CA 1
ATOM 767 C C . LEU A 1 97 ? -11.890 -0.777 13.822 1.00 93.62 97 LEU A C 1
ATOM 769 O O . LEU A 1 97 ? -11.604 -0.216 12.766 1.00 93.62 97 LEU A O 1
ATOM 773 N N . GLU A 1 98 ? -11.704 -0.200 15.002 1.00 94.56 98 GLU A N 1
ATOM 774 C CA . GLU A 1 98 ? -10.943 1.039 15.146 1.00 94.56 98 GLU A CA 1
ATOM 775 C C . GLU A 1 98 ? -9.454 0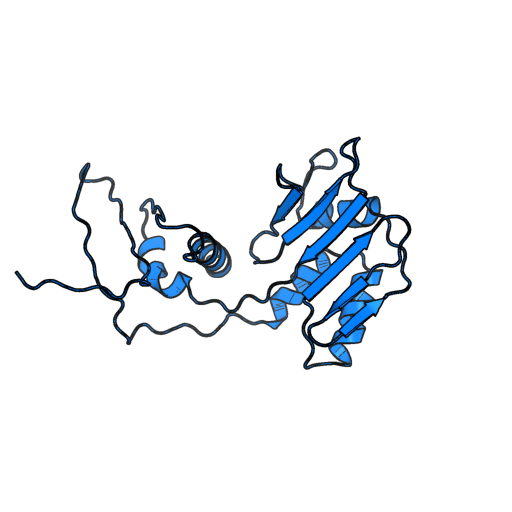.705 15.234 1.00 94.56 98 GLU A C 1
ATOM 777 O O . GLU A 1 98 ? -9.002 0.066 16.183 1.00 94.56 98 GLU A O 1
ATOM 782 N N . ILE A 1 99 ? -8.696 1.124 14.223 1.00 96.00 99 ILE A N 1
ATOM 783 C CA . ILE A 1 99 ? -7.256 0.880 14.137 1.00 96.00 99 ILE A CA 1
ATOM 784 C C . ILE A 1 99 ? -6.516 2.177 14.452 1.00 96.00 99 ILE A C 1
ATOM 786 O O . ILE A 1 99 ? -6.811 3.230 13.883 1.00 96.00 99 ILE A O 1
ATOM 790 N N . SER A 1 100 ? -5.536 2.104 15.354 1.00 96.31 100 SER A N 1
ATOM 791 C CA . SER A 1 100 ? -4.658 3.239 15.642 1.00 96.31 100 SER A CA 1
ATOM 792 C C . SER A 1 100 ? -3.783 3.548 14.424 1.00 96.31 100 SER A C 1
ATOM 794 O O . SER A 1 100 ? -3.192 2.660 13.805 1.00 96.31 100 SER A O 1
ATOM 796 N N . ILE A 1 101 ? -3.664 4.835 14.095 1.00 96.25 101 ILE A N 1
ATOM 797 C CA . ILE A 1 101 ? -2.782 5.299 13.018 1.00 96.25 101 ILE A CA 1
ATOM 798 C C . ILE A 1 101 ? -1.323 4.966 13.350 1.00 96.25 101 ILE A C 1
ATOM 800 O O . ILE A 1 101 ? -0.560 4.560 12.476 1.00 96.25 101 ILE A O 1
ATOM 804 N N . GLU A 1 102 ? -0.940 5.091 14.619 1.00 94.56 102 GLU A N 1
ATOM 805 C CA . GLU A 1 102 ? 0.393 4.759 15.112 1.00 94.56 102 GLU A CA 1
ATOM 806 C C . GLU A 1 102 ? 0.707 3.270 14.926 1.00 94.56 102 GLU A C 1
ATOM 808 O O . GLU A 1 102 ? 1.795 2.933 14.458 1.00 94.56 102 GLU A O 1
ATOM 813 N N . GLU A 1 103 ? -0.250 2.388 15.230 1.00 95.38 103 GLU A N 1
ATOM 814 C CA . GLU A 1 103 ? -0.123 0.942 15.013 1.00 95.38 103 GLU A CA 1
ATOM 815 C C . GLU A 1 103 ? 0.075 0.613 13.526 1.00 95.38 103 GLU A C 1
ATOM 817 O O . GLU A 1 103 ? 1.010 -0.108 13.162 1.00 95.38 103 GLU A O 1
ATOM 822 N N . ALA A 1 104 ? -0.760 1.182 12.654 1.00 96.25 104 ALA A N 1
ATOM 823 C CA . ALA A 1 104 ? -0.682 0.955 11.215 1.00 96.25 104 ALA A CA 1
ATOM 824 C C . ALA A 1 104 ? 0.649 1.454 10.615 1.00 96.25 104 ALA A C 1
ATOM 826 O O . ALA A 1 104 ? 1.283 0.748 9.825 1.00 96.25 104 ALA A O 1
ATOM 827 N N . ILE A 1 105 ? 1.136 2.627 11.040 1.00 95.75 105 ILE A N 1
ATOM 828 C CA . ILE A 1 105 ? 2.442 3.159 10.614 1.00 95.75 105 ILE A CA 1
ATOM 829 C C . ILE A 1 105 ? 3.591 2.303 11.152 1.00 95.75 105 ILE A C 1
ATOM 831 O O . ILE A 1 105 ? 4.546 2.041 10.420 1.00 95.75 105 ILE A O 1
ATOM 835 N N . ALA A 1 106 ? 3.527 1.860 12.411 1.00 94.75 106 ALA A N 1
ATOM 836 C CA . ALA A 1 106 ? 4.552 0.996 12.992 1.00 94.75 106 ALA A CA 1
ATOM 837 C C . ALA A 1 106 ? 4.664 -0.323 12.218 1.00 94.75 106 ALA A C 1
ATOM 839 O O . ALA A 1 106 ? 5.772 -0.772 11.913 1.00 94.75 106 ALA A O 1
ATOM 840 N N . LYS A 1 107 ? 3.523 -0.901 11.829 1.00 95.75 107 LYS A N 1
ATOM 841 C CA . LYS A 1 107 ? 3.481 -2.098 10.991 1.00 95.75 107 LYS A CA 1
ATOM 842 C C . LYS A 1 107 ? 4.098 -1.857 9.613 1.00 95.75 107 LYS A C 1
ATOM 844 O O . LYS A 1 107 ? 4.931 -2.649 9.174 1.00 95.75 107 LYS A O 1
ATOM 849 N N . LEU A 1 108 ? 3.753 -0.742 8.971 1.00 94.94 108 LEU A N 1
ATOM 850 C CA . LEU A 1 108 ? 4.320 -0.353 7.680 1.00 94.94 108 LEU A CA 1
ATOM 851 C C . LEU A 1 108 ? 5.850 -0.199 7.762 1.00 94.94 108 LEU A C 1
ATOM 853 O O . LEU A 1 108 ? 6.573 -0.801 6.971 1.00 94.94 108 LEU A O 1
ATOM 857 N N . LYS A 1 109 ? 6.357 0.521 8.773 1.00 94.81 109 LYS A N 1
ATOM 858 C CA . LYS A 1 109 ? 7.800 0.677 9.044 1.00 94.81 109 LYS A CA 1
ATOM 859 C C . LYS A 1 109 ? 8.509 -0.657 9.241 1.00 94.81 109 LYS A C 1
ATOM 861 O O . LYS A 1 109 ? 9.600 -0.851 8.709 1.00 94.81 109 LYS A O 1
ATOM 866 N N . GLN A 1 110 ? 7.888 -1.571 9.987 1.00 93.81 110 GLN A N 1
ATOM 867 C CA . GLN A 1 110 ? 8.435 -2.901 10.241 1.00 93.81 110 GLN A CA 1
ATOM 868 C C . GLN A 1 110 ? 8.655 -3.668 8.931 1.00 93.81 110 GLN A C 1
ATOM 870 O O . GLN A 1 110 ? 9.727 -4.237 8.731 1.00 93.81 110 GLN A O 1
ATOM 875 N N . VAL A 1 111 ? 7.660 -3.680 8.040 1.00 92.38 111 VAL A N 1
ATOM 876 C CA . VAL A 1 111 ? 7.746 -4.408 6.764 1.00 92.38 111 VAL A CA 1
ATOM 877 C C . VAL A 1 111 ? 8.747 -3.753 5.816 1.00 92.38 111 VAL A C 1
ATOM 879 O O . VAL A 1 111 ? 9.548 -4.449 5.196 1.00 92.38 111 VAL A O 1
ATOM 882 N N . LEU A 1 112 ? 8.756 -2.421 5.759 1.00 91.75 112 LEU A N 1
ATOM 883 C CA . LEU A 1 112 ? 9.675 -1.650 4.919 1.00 91.75 112 LEU A CA 1
ATOM 884 C C . LEU A 1 112 ? 11.104 -1.569 5.477 1.00 91.75 112 LEU A C 1
ATOM 886 O O . LEU A 1 112 ? 11.978 -1.006 4.822 1.00 91.75 112 LEU A O 1
ATOM 890 N N . LYS A 1 113 ? 11.356 -2.130 6.670 1.00 92.69 113 LYS A N 1
ATOM 891 C CA . LYS A 1 113 ? 12.646 -2.069 7.381 1.00 92.69 113 LYS A CA 1
ATOM 892 C C . LYS A 1 113 ? 13.157 -0.629 7.552 1.00 92.69 113 LYS A C 1
ATOM 894 O O . LYS A 1 113 ? 14.360 -0.384 7.503 1.00 92.69 113 LYS A O 1
ATOM 899 N N . SER A 1 114 ? 12.241 0.319 7.742 1.00 90.69 114 SER A N 1
ATOM 900 C CA . SER A 1 114 ? 12.562 1.738 7.931 1.00 90.69 114 SER A CA 1
ATOM 901 C C . SER A 1 114 ? 12.949 2.032 9.380 1.00 90.69 114 SER A C 1
ATOM 903 O O . SER A 1 114 ? 12.468 1.379 10.312 1.00 90.69 114 SER A O 1
ATOM 905 N N . GLY A 1 115 ? 13.802 3.037 9.585 1.00 85.81 115 GLY A N 1
ATOM 906 C CA . GLY A 1 115 ? 14.239 3.443 10.917 1.00 85.81 115 GLY A CA 1
ATOM 907 C C . GLY A 1 115 ? 13.082 3.957 11.793 1.00 85.81 115 GLY A C 1
ATOM 908 O O . GLY A 1 115 ? 12.093 4.494 11.285 1.00 85.81 115 GLY A O 1
ATOM 909 N N . PRO A 1 116 ? 13.191 3.867 13.133 1.00 81.94 116 PRO A N 1
ATOM 910 C CA . PRO A 1 116 ? 12.116 4.278 14.042 1.00 81.94 116 PRO A CA 1
ATOM 911 C C . PRO A 1 116 ? 11.744 5.762 13.889 1.00 81.94 116 PRO A C 1
ATOM 913 O O . PRO A 1 116 ? 10.562 6.108 13.923 1.00 81.94 116 PRO A O 1
ATOM 916 N N . ASN A 1 117 ? 12.737 6.618 13.629 1.00 84.62 117 ASN A N 1
ATOM 917 C CA . ASN A 1 117 ? 12.577 8.070 13.497 1.00 84.62 117 ASN A CA 1
ATOM 918 C C . ASN A 1 117 ? 12.367 8.543 12.051 1.00 84.62 117 ASN A C 1
ATOM 920 O O . ASN A 1 117 ? 12.181 9.735 11.824 1.00 84.62 117 ASN A O 1
ATOM 924 N N . GLU A 1 118 ? 12.415 7.638 11.076 1.00 87.62 118 GLU A N 1
ATOM 925 C CA . GLU A 1 118 ? 12.246 7.992 9.669 1.00 87.62 118 GLU A CA 1
ATOM 926 C C . GLU A 1 118 ? 10.764 8.122 9.332 1.00 87.62 118 GLU A C 1
ATOM 928 O O . GLU A 1 118 ? 9.924 7.362 9.826 1.00 87.62 118 GLU A O 1
ATOM 933 N N . ASP A 1 119 ? 10.428 9.096 8.496 1.00 89.06 119 ASP A N 1
ATOM 934 C CA . ASP A 1 119 ? 9.107 9.151 7.890 1.00 89.06 119 ASP A CA 1
ATOM 935 C C . ASP A 1 119 ? 9.096 8.234 6.665 1.00 89.06 119 ASP A C 1
ATOM 937 O O . ASP A 1 119 ? 9.935 8.361 5.775 1.00 89.06 119 ASP A O 1
ATOM 941 N N . VAL A 1 120 ? 8.153 7.295 6.631 1.00 92.75 120 VAL A N 1
ATOM 942 C CA . VAL A 1 120 ? 7.992 6.362 5.505 1.00 92.75 120 VAL A CA 1
ATOM 943 C C . VAL A 1 120 ? 7.326 7.026 4.303 1.00 92.75 120 VAL A C 1
ATOM 945 O O . VAL A 1 120 ? 7.402 6.505 3.190 1.00 92.75 120 VAL A O 1
ATOM 948 N N . PHE A 1 121 ? 6.671 8.171 4.505 1.00 94.81 121 PHE A N 1
ATOM 949 C CA . PHE A 1 121 ? 5.983 8.892 3.446 1.00 94.81 121 PHE A CA 1
ATOM 950 C C . PHE A 1 121 ? 6.868 9.983 2.850 1.00 94.81 121 PHE A C 1
ATOM 952 O O . PHE A 1 121 ? 7.486 10.783 3.552 1.00 94.81 121 PHE A O 1
ATOM 959 N N . SER A 1 122 ? 6.852 10.065 1.524 1.00 91.12 122 SER A N 1
ATOM 960 C CA . SER A 1 122 ? 7.511 11.130 0.772 1.00 91.12 122 SER A CA 1
ATOM 961 C C . SER A 1 122 ? 6.799 12.487 0.922 1.00 91.12 122 SER A C 1
ATOM 963 O O . SER A 1 122 ? 5.761 12.622 1.577 1.00 91.12 122 SER A O 1
ATOM 965 N N . ILE A 1 123 ? 7.338 13.515 0.258 1.00 89.12 123 ILE A N 1
ATOM 966 C CA . ILE A 1 123 ? 6.770 14.875 0.225 1.00 89.12 123 ILE A CA 1
ATOM 967 C C . ILE A 1 123 ? 5.345 14.881 -0.358 1.00 89.12 123 ILE A C 1
ATOM 969 O O . ILE A 1 123 ? 4.530 15.715 0.028 1.00 89.12 123 ILE A O 1
ATOM 973 N N . SER A 1 124 ? 5.008 13.932 -1.240 1.00 90.69 124 SER A N 1
ATOM 974 C CA . SER A 1 124 ? 3.656 13.789 -1.796 1.00 90.69 124 SER A CA 1
ATOM 975 C C . SER A 1 124 ? 2.689 13.029 -0.880 1.00 90.69 124 SER A C 1
ATOM 977 O O . SER A 1 124 ? 1.594 12.690 -1.320 1.00 90.69 124 SER A O 1
ATOM 979 N N . ASN A 1 125 ? 3.067 12.759 0.377 1.00 95.00 125 ASN A N 1
ATOM 980 C CA . ASN A 1 125 ? 2.304 11.942 1.326 1.00 95.00 125 ASN A CA 1
ATOM 981 C C . ASN A 1 125 ? 2.043 10.514 0.818 1.00 95.00 125 ASN A C 1
ATOM 983 O O . ASN A 1 125 ? 1.026 9.904 1.136 1.00 95.00 125 ASN A O 1
ATOM 987 N N . GLN A 1 126 ? 2.949 9.985 -0.003 1.00 93.50 126 GLN A N 1
ATOM 988 C CA . GLN A 1 126 ? 2.853 8.641 -0.563 1.00 93.50 126 GLN A CA 1
ATOM 989 C C . GLN A 1 126 ? 4.094 7.828 -0.208 1.00 93.50 126 GLN A C 1
ATOM 991 O O . GLN A 1 126 ? 5.213 8.352 -0.203 1.00 93.50 126 GLN A O 1
ATOM 996 N N . CYS A 1 127 ? 3.881 6.546 0.055 1.00 93.69 127 CYS A N 1
ATOM 997 C CA . CYS A 1 127 ? 4.902 5.533 0.263 1.00 93.69 127 CYS A CA 1
ATOM 998 C C . CYS A 1 127 ? 4.671 4.413 -0.758 1.00 93.69 127 CYS A C 1
ATOM 1000 O O . CYS A 1 127 ? 3.633 3.755 -0.723 1.00 93.69 127 CYS A O 1
ATOM 1002 N N . GLY A 1 128 ? 5.593 4.232 -1.703 1.00 89.88 128 GLY A N 1
ATOM 1003 C CA . GLY A 1 128 ? 5.546 3.098 -2.626 1.00 89.88 128 GLY A CA 1
ATOM 1004 C C . GLY A 1 128 ? 6.095 1.848 -1.951 1.00 89.88 128 GLY A C 1
ATOM 1005 O O . GLY A 1 128 ? 7.110 1.928 -1.259 1.00 89.88 128 GLY A O 1
ATOM 1006 N N . ILE A 1 129 ? 5.447 0.707 -2.162 1.00 90.31 129 ILE A N 1
ATOM 1007 C CA . ILE A 1 129 ? 5.913 -0.562 -1.612 1.00 90.31 129 ILE A CA 1
ATOM 1008 C C . ILE A 1 129 ? 6.954 -1.155 -2.575 1.00 90.31 129 ILE A C 1
ATOM 1010 O O . ILE A 1 129 ? 6.667 -1.270 -3.770 1.00 90.31 129 ILE A O 1
ATOM 1014 N N . PRO A 1 130 ? 8.169 -1.493 -2.102 1.00 85.44 130 PRO A N 1
ATOM 1015 C CA . PRO A 1 130 ? 9.200 -2.092 -2.943 1.00 85.44 130 PRO A CA 1
ATOM 1016 C C . PRO A 1 130 ? 8.680 -3.325 -3.680 1.00 85.44 130 PRO A C 1
ATOM 1018 O O . PRO A 1 130 ? 7.873 -4.068 -3.127 1.00 85.44 130 PRO A O 1
ATOM 1021 N N . GLU A 1 131 ? 9.146 -3.525 -4.915 1.00 82.31 131 GLU A N 1
ATOM 1022 C CA . GLU A 1 131 ? 8.847 -4.730 -5.710 1.00 82.31 131 GLU A CA 1
ATOM 1023 C C . GLU A 1 131 ? 7.342 -4.995 -5.897 1.00 82.31 131 GLU A C 1
ATOM 1025 O O . GLU A 1 131 ? 6.917 -6.128 -6.088 1.00 82.31 131 GLU A O 1
ATOM 1030 N N . SER A 1 132 ? 6.517 -3.943 -5.867 1.00 85.44 132 SER A N 1
ATOM 1031 C CA . SER A 1 132 ? 5.083 -4.042 -6.143 1.00 85.44 132 SER A CA 1
ATOM 1032 C C . SER A 1 132 ? 4.532 -2.742 -6.735 1.00 85.44 132 SER A C 1
ATOM 1034 O O . SER A 1 132 ? 5.201 -1.702 -6.777 1.00 85.44 132 SER A O 1
ATOM 1036 N N . PHE A 1 133 ? 3.289 -2.796 -7.214 1.00 87.25 133 PHE A N 1
ATOM 1037 C CA . PHE A 1 133 ? 2.551 -1.610 -7.663 1.00 87.25 133 PHE A CA 1
ATOM 1038 C C . PHE A 1 133 ? 1.792 -0.915 -6.530 1.00 87.25 133 PHE A C 1
ATOM 1040 O O . PHE A 1 133 ? 1.318 0.210 -6.697 1.00 87.25 133 PHE A O 1
ATOM 1047 N N . HIS A 1 134 ? 1.742 -1.547 -5.361 1.00 91.88 134 HIS A N 1
ATOM 1048 C CA . HIS A 1 134 ? 1.032 -1.040 -4.205 1.00 91.88 134 HIS A CA 1
ATOM 1049 C C . HIS A 1 134 ? 1.663 0.244 -3.676 1.00 91.88 134 HIS A C 1
ATOM 1051 O O . HIS A 1 134 ? 2.879 0.473 -3.737 1.00 91.88 134 HIS A O 1
ATOM 1057 N N . TYR A 1 135 ? 0.822 1.088 -3.096 1.00 93.44 135 TYR A N 1
ATOM 1058 C CA . TYR A 1 135 ? 1.290 2.254 -2.372 1.00 93.44 135 TYR A CA 1
ATOM 1059 C C . TYR A 1 135 ? 0.348 2.589 -1.225 1.00 93.44 135 TYR A C 1
ATOM 1061 O O . TYR A 1 135 ? -0.841 2.277 -1.244 1.00 93.44 135 TYR A O 1
ATOM 1069 N N . VAL A 1 136 ? 0.896 3.255 -0.217 1.00 96.75 136 VAL A N 1
ATOM 1070 C CA . VAL A 1 136 ? 0.134 3.788 0.908 1.00 96.75 136 VAL A CA 1
ATOM 1071 C C . VAL A 1 136 ? 0.169 5.300 0.811 1.00 96.75 136 VAL A C 1
ATOM 1073 O O . VAL A 1 136 ? 1.245 5.903 0.783 1.00 96.75 136 VAL A O 1
ATOM 1076 N N . SER A 1 137 ? -1.000 5.921 0.733 1.00 97.25 137 SER A N 1
ATOM 1077 C CA . SER A 1 137 ? -1.136 7.366 0.865 1.00 97.25 137 SER A CA 1
ATOM 1078 C C . SER A 1 137 ? -1.515 7.727 2.297 1.00 97.25 137 SER A C 1
ATOM 1080 O O . SER A 1 137 ? -2.124 6.932 3.016 1.00 97.25 137 SER A O 1
ATOM 1082 N N . CYS A 1 138 ? -1.118 8.917 2.738 1.00 97.31 138 CYS A N 1
ATOM 1083 C CA . CYS A 1 138 ? -1.468 9.421 4.053 1.00 97.31 138 CYS A CA 1
ATOM 1084 C C . CYS A 1 138 ? -2.094 10.813 3.979 1.00 97.31 138 CYS A C 1
ATOM 1086 O O . CYS A 1 138 ? -1.789 11.630 3.108 1.00 97.31 138 CYS A O 1
ATOM 1088 N N . ILE A 1 139 ? -2.978 11.092 4.932 1.00 96.00 139 ILE A N 1
ATOM 1089 C CA . ILE A 1 139 ? -3.545 12.420 5.151 1.00 96.00 139 ILE A CA 1
ATOM 1090 C C . ILE A 1 139 ? -2.945 12.963 6.438 1.00 96.00 139 ILE A C 1
ATOM 1092 O O . ILE A 1 139 ? -2.926 12.282 7.465 1.00 96.00 139 ILE A O 1
ATOM 1096 N N . ARG A 1 140 ? -2.463 14.207 6.390 1.00 95.19 140 ARG A N 1
ATOM 1097 C CA . ARG A 1 140 ? -1.865 14.896 7.535 1.00 95.19 140 ARG A CA 1
ATOM 1098 C C . ARG A 1 140 ? -2.733 16.063 7.997 1.00 95.19 140 ARG A C 1
ATOM 1100 O O . ARG A 1 140 ? -3.372 16.740 7.194 1.00 95.19 140 ARG A O 1
ATOM 1107 N N . ASN A 1 141 ? -2.740 16.321 9.302 1.00 95.56 141 ASN A N 1
ATOM 1108 C CA . ASN A 1 141 ? -3.360 17.516 9.869 1.00 95.56 141 ASN A CA 1
ATOM 1109 C C . ASN A 1 141 ? -2.472 18.764 9.662 1.00 95.56 141 ASN A C 1
ATOM 1111 O O . ASN A 1 141 ? -1.348 18.684 9.170 1.00 95.56 141 ASN A O 1
ATOM 1115 N N . ARG A 1 142 ? -2.945 19.941 10.098 1.00 94.19 142 ARG A N 1
ATOM 1116 C CA . ARG A 1 142 ? -2.182 21.208 10.009 1.00 94.19 142 ARG A CA 1
ATOM 1117 C C . ARG A 1 142 ? -0.882 21.228 10.827 1.00 94.19 142 ARG A C 1
ATOM 1119 O O . ARG A 1 142 ? -0.066 22.118 10.631 1.00 94.19 142 ARG A O 1
ATOM 1126 N N . LYS A 1 143 ? -0.703 20.278 11.749 1.00 94.50 143 LYS A N 1
ATOM 1127 C CA . LYS A 1 143 ? 0.532 20.067 12.519 1.00 94.50 143 LYS A CA 1
ATOM 1128 C C . LYS A 1 143 ? 1.439 19.009 11.870 1.00 94.50 143 LYS A C 1
ATOM 1130 O O . LYS A 1 143 ? 2.353 18.522 12.525 1.00 94.50 143 LYS A O 1
ATOM 1135 N N . SER A 1 144 ? 1.165 18.625 10.621 1.00 91.38 144 SER A N 1
ATOM 1136 C CA . SER A 1 144 ? 1.883 17.595 9.860 1.00 91.38 144 SER A CA 1
ATOM 1137 C C . SER A 1 144 ? 1.839 16.186 10.463 1.00 91.38 144 SER A C 1
ATOM 1139 O O . SER A 1 144 ? 2.620 15.327 10.068 1.00 91.38 144 SER A O 1
ATOM 1141 N N . GLN A 1 145 ? 0.912 15.910 11.383 1.00 93.19 145 GLN A N 1
ATOM 1142 C CA . GLN A 1 145 ? 0.721 14.567 11.937 1.00 93.19 145 GLN A CA 1
ATOM 1143 C C . GLN A 1 145 ? -0.201 13.761 11.027 1.00 93.19 145 GLN A C 1
ATOM 1145 O O . GLN A 1 145 ? -1.228 14.285 10.589 1.00 93.19 145 GLN A O 1
ATOM 1150 N N . VAL A 1 146 ? 0.143 12.500 10.766 1.00 95.88 146 VAL A N 1
ATOM 1151 C CA . VAL A 1 146 ? -0.711 11.586 9.999 1.00 95.88 146 VAL A CA 1
ATOM 1152 C C . VAL A 1 146 ? -1.986 11.295 10.795 1.00 95.88 146 VAL A C 1
ATOM 1154 O O . VAL A 1 146 ? -1.919 10.963 11.973 1.00 95.88 146 VAL A O 1
ATOM 1157 N N . ILE A 1 147 ? -3.142 11.458 10.155 1.00 96.69 147 ILE A N 1
ATOM 1158 C CA . ILE A 1 147 ? -4.477 11.244 10.743 1.00 96.69 147 ILE A CA 1
ATOM 1159 C C . ILE A 1 147 ? -5.317 10.220 9.973 1.00 96.69 147 ILE A C 1
ATOM 1161 O O . ILE A 1 147 ? -6.393 9.848 10.437 1.00 96.69 147 ILE A O 1
ATOM 1165 N N . GLY A 1 148 ? -4.840 9.790 8.807 1.00 97.25 148 GLY A N 1
ATOM 1166 C CA . GLY A 1 148 ? -5.498 8.798 7.972 1.00 97.25 148 GLY A CA 1
ATOM 1167 C C . GLY A 1 148 ? -4.514 8.156 7.000 1.00 97.25 148 GLY A C 1
ATOM 1168 O O . GLY A 1 148 ? -3.518 8.781 6.615 1.00 97.25 148 GLY A O 1
ATOM 1169 N N . LEU A 1 149 ? -4.793 6.913 6.629 1.00 97.94 149 LEU A N 1
ATOM 1170 C CA . LEU A 1 149 ? -4.023 6.087 5.710 1.00 97.94 149 LEU A CA 1
ATOM 1171 C C . LEU A 1 149 ? -4.963 5.444 4.695 1.00 97.94 149 LEU A C 1
ATOM 1173 O O . LEU A 1 149 ? -6.044 4.968 5.045 1.00 97.94 149 LEU A O 1
ATOM 1177 N N . THR A 1 150 ? -4.514 5.367 3.450 1.00 97.88 150 THR A N 1
ATOM 1178 C CA . THR A 1 150 ? -5.177 4.578 2.414 1.00 97.88 150 THR A CA 1
ATOM 1179 C C . THR A 1 150 ? -4.147 3.675 1.763 1.00 97.88 150 THR A C 1
ATOM 1181 O O . THR A 1 150 ? -3.193 4.145 1.141 1.00 97.88 150 THR A O 1
ATOM 1184 N N . TYR A 1 151 ? -4.322 2.372 1.945 1.00 97.50 151 TYR A N 1
ATOM 1185 C CA . TYR A 1 151 ? -3.521 1.348 1.293 1.00 97.50 151 TYR A CA 1
ATOM 1186 C C . TYR A 1 151 ? -4.192 1.019 -0.031 1.00 97.50 151 TYR A C 1
ATOM 1188 O O . TYR A 1 151 ? -5.340 0.581 -0.033 1.00 97.50 151 TYR A O 1
ATOM 1196 N N . HIS A 1 152 ? -3.486 1.224 -1.134 1.00 96.06 152 HIS A N 1
ATOM 1197 C CA . HIS A 1 152 ? -3.973 0.919 -2.471 1.00 96.06 152 HIS A CA 1
ATOM 1198 C C . HIS A 1 152 ? -3.358 -0.399 -2.929 1.00 96.06 152 HIS A C 1
ATOM 1200 O O . HIS A 1 152 ? -2.131 -0.520 -3.035 1.00 96.06 152 HIS A O 1
ATOM 1206 N N . TYR A 1 153 ? -4.220 -1.379 -3.173 1.00 94.25 153 TYR A N 1
ATOM 1207 C CA . TYR A 1 153 ? -3.856 -2.637 -3.796 1.00 94.25 153 TYR A CA 1
ATOM 1208 C C . TYR A 1 153 ? -4.037 -2.506 -5.309 1.00 94.25 153 TYR A C 1
ATOM 1210 O O . TYR A 1 153 ? -5.088 -2.104 -5.805 1.00 94.25 153 TYR A O 1
ATOM 1218 N N . GLU A 1 154 ? -2.990 -2.854 -6.043 1.00 85.88 154 GLU A N 1
ATOM 1219 C CA . GLU A 1 154 ? -2.969 -2.835 -7.501 1.00 85.88 154 GLU A CA 1
ATOM 1220 C C . GLU A 1 154 ? -2.416 -4.172 -7.968 1.00 85.88 154 GLU A C 1
ATOM 1222 O O . GLU A 1 154 ? -1.251 -4.474 -7.720 1.00 85.88 154 GLU A O 1
ATOM 1227 N N . GLU A 1 155 ? -3.258 -4.954 -8.639 1.00 77.44 155 GLU A N 1
ATOM 1228 C CA . GLU A 1 155 ? -2.860 -6.225 -9.234 1.00 77.44 155 GLU A CA 1
ATOM 1229 C C . GLU A 1 155 ? -1.843 -5.984 -10.354 1.00 77.44 155 GLU A C 1
ATOM 1231 O O . GLU A 1 155 ? -2.102 -5.269 -11.333 1.00 77.44 155 GLU A O 1
ATOM 1236 N N . HIS A 1 156 ? -0.683 -6.617 -10.226 1.00 75.62 156 HIS A N 1
ATOM 1237 C CA . HIS A 1 156 ? 0.349 -6.549 -11.239 1.00 75.62 156 HIS A CA 1
ATOM 1238 C C . HIS A 1 156 ? 0.083 -7.543 -12.381 1.00 75.62 156 HIS A C 1
ATOM 1240 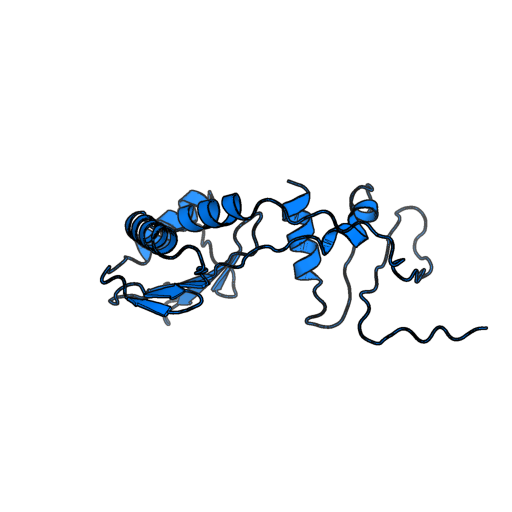O O . HIS A 1 156 ? 0.303 -8.741 -12.249 1.00 75.62 156 HIS A O 1
ATOM 1246 N N . LYS A 1 157 ? -0.349 -7.038 -13.543 1.00 68.25 157 LYS A N 1
ATOM 1247 C CA . LYS A 1 157 ? -0.623 -7.875 -14.731 1.00 68.25 157 LYS A CA 1
ATOM 1248 C C . LYS A 1 157 ? 0.609 -8.199 -15.589 1.00 68.25 157 LYS A C 1
ATOM 1250 O O . LYS A 1 157 ? 0.497 -9.020 -16.494 1.00 68.25 157 LYS A O 1
ATOM 1255 N N . GLY A 1 158 ? 1.758 -7.589 -15.284 1.00 67.75 158 GLY A N 1
ATOM 1256 C CA . GLY A 1 158 ? 3.060 -7.848 -15.906 1.00 67.75 158 GLY A CA 1
ATOM 1257 C C . GLY A 1 158 ? 3.164 -7.634 -17.420 1.00 67.75 158 GLY A C 1
ATOM 1258 O O . GLY A 1 158 ? 2.183 -7.478 -18.146 1.00 67.75 158 GLY A O 1
ATOM 1259 N N . GLY A 1 159 ? 4.400 -7.637 -17.920 1.00 69.12 159 GLY A N 1
ATOM 1260 C CA . GLY A 1 159 ? 4.708 -7.873 -19.335 1.00 69.12 159 GLY A CA 1
ATOM 1261 C C . GLY A 1 159 ? 4.880 -6.639 -20.225 1.00 69.12 159 GLY A C 1
ATOM 1262 O O . GLY A 1 159 ? 5.198 -6.792 -21.406 1.00 69.12 159 GLY A O 1
ATOM 1263 N N . CYS A 1 160 ? 4.759 -5.431 -19.677 1.00 69.75 160 CYS A N 1
ATOM 1264 C CA . CYS A 1 160 ? 5.145 -4.185 -20.345 1.00 69.75 160 CYS A CA 1
ATOM 1265 C C . CYS A 1 160 ? 6.672 -4.084 -20.534 1.00 69.75 160 CYS A C 1
ATOM 1267 O O . CYS A 1 160 ? 7.144 -3.546 -21.535 1.00 69.75 160 CYS A O 1
ATOM 1269 N N . SER A 1 161 ? 7.450 -4.611 -19.589 1.00 73.62 161 SER A N 1
ATOM 1270 C CA . SER A 1 161 ? 8.916 -4.627 -19.583 1.00 73.62 161 SER A CA 1
ATOM 1271 C C . SER A 1 161 ? 9.532 -5.631 -20.558 1.00 73.62 161 SER A C 1
ATOM 1273 O O . SER A 1 161 ? 10.691 -5.471 -20.940 1.00 73.62 161 SER A O 1
ATOM 1275 N N . ASN A 1 162 ? 8.771 -6.632 -21.016 1.00 74.62 162 ASN A N 1
ATOM 1276 C CA . ASN A 1 162 ? 9.264 -7.668 -21.933 1.00 74.62 162 ASN A CA 1
ATOM 1277 C C . ASN A 1 162 ? 9.846 -7.077 -23.227 1.00 74.62 162 ASN A C 1
ATOM 1279 O O . ASN A 1 162 ? 10.797 -7.621 -23.780 1.00 74.62 162 ASN A O 1
ATOM 1283 N N . ILE A 1 163 ? 9.300 -5.945 -23.684 1.00 72.81 163 ILE A N 1
ATOM 1284 C CA . ILE A 1 163 ? 9.721 -5.249 -24.911 1.00 72.81 163 ILE A CA 1
ATOM 1285 C C . ILE A 1 163 ? 11.165 -4.733 -24.814 1.00 72.81 163 ILE A C 1
ATOM 1287 O O . ILE A 1 163 ? 11.816 -4.542 -25.834 1.00 72.81 163 ILE A O 1
ATOM 1291 N N . ILE A 1 164 ? 11.659 -4.489 -23.600 1.00 76.12 164 ILE A N 1
ATOM 1292 C CA . ILE A 1 164 ? 12.949 -3.832 -23.353 1.00 76.12 164 ILE A CA 1
ATOM 1293 C C . ILE A 1 164 ? 13.904 -4.677 -22.507 1.00 76.12 164 ILE A C 1
ATOM 1295 O O . ILE A 1 164 ? 14.935 -4.183 -22.048 1.00 76.12 164 ILE A O 1
ATOM 1299 N N . GLN A 1 165 ? 13.563 -5.940 -22.252 1.00 76.19 165 GLN A N 1
ATOM 1300 C CA . GLN A 1 165 ? 14.349 -6.826 -21.394 1.00 76.19 165 GLN A CA 1
ATOM 1301 C C . GLN A 1 165 ? 15.763 -7.067 -21.957 1.00 76.19 165 GLN A C 1
ATOM 1303 O O . GLN A 1 165 ? 16.749 -7.116 -21.219 1.00 76.19 165 GLN A O 1
ATOM 1308 N N . ASP A 1 166 ? 15.876 -7.156 -23.277 1.00 72.81 166 ASP A N 1
ATOM 1309 C CA . ASP A 1 166 ? 17.134 -7.248 -24.022 1.00 72.81 166 ASP A CA 1
ATOM 1310 C C . ASP A 1 166 ? 17.992 -5.974 -23.914 1.00 72.81 166 ASP A C 1
ATOM 1312 O O . ASP A 1 166 ? 19.221 -6.041 -23.903 1.00 72.81 166 ASP A O 1
ATOM 1316 N N . LEU A 1 167 ? 17.363 -4.805 -23.779 1.00 74.50 167 LEU A N 1
ATOM 1317 C CA . LEU A 1 167 ? 18.063 -3.538 -23.575 1.00 74.50 167 LEU A CA 1
ATOM 1318 C C . LEU A 1 167 ? 18.614 -3.416 -22.151 1.00 74.50 167 LEU A C 1
ATOM 1320 O O . LEU A 1 167 ? 19.739 -2.943 -21.976 1.00 74.50 167 LEU A O 1
ATOM 1324 N N . VAL A 1 168 ? 17.840 -3.848 -21.151 1.00 76.94 168 VAL A N 1
ATOM 1325 C CA . VAL A 1 168 ? 18.173 -3.716 -19.719 1.00 76.94 168 VAL A CA 1
ATOM 1326 C C . VAL A 1 168 ? 19.239 -4.716 -19.268 1.00 76.94 168 VAL A C 1
ATOM 1328 O O . VAL A 1 168 ? 20.014 -4.418 -18.366 1.00 76.94 168 VAL A O 1
ATOM 1331 N N . THR A 1 169 ? 19.335 -5.877 -19.918 1.00 71.81 169 THR A N 1
ATOM 1332 C CA . THR A 1 169 ? 20.382 -6.881 -19.633 1.00 71.81 169 THR A CA 1
ATOM 1333 C C . THR A 1 169 ? 21.789 -6.439 -20.058 1.00 71.81 169 THR A C 1
ATOM 1335 O O . THR A 1 169 ? 22.779 -7.053 -19.661 1.00 71.81 169 THR A O 1
ATOM 1338 N N . GLY A 1 170 ? 21.911 -5.359 -20.837 1.00 70.31 170 GLY A N 1
ATOM 1339 C CA . GLY A 1 170 ? 23.196 -4.742 -21.158 1.00 70.31 170 GLY A CA 1
ATOM 1340 C C . GLY A 1 170 ? 23.703 -3.804 -20.055 1.00 70.31 170 GLY A C 1
ATOM 1341 O O . GLY A 1 170 ? 22.929 -3.153 -19.368 1.00 70.31 170 GLY A O 1
ATOM 1342 N N . ASN A 1 171 ? 25.025 -3.627 -19.954 1.00 71.62 171 ASN A N 1
ATOM 1343 C CA . ASN A 1 171 ? 25.677 -2.725 -18.984 1.00 71.62 171 ASN A CA 1
ATOM 1344 C C . ASN A 1 171 ? 25.547 -1.217 -19.341 1.00 71.62 171 ASN A C 1
ATOM 1346 O O . ASN A 1 171 ? 26.455 -0.419 -19.096 1.00 71.62 171 ASN A O 1
ATOM 1350 N N . ASN A 1 172 ? 24.446 -0.831 -19.993 1.00 73.31 172 ASN A N 1
ATOM 1351 C CA . ASN A 1 172 ? 24.216 0.502 -20.548 1.00 73.31 172 ASN A CA 1
ATOM 1352 C C . ASN A 1 172 ? 23.227 1.297 -19.687 1.00 73.31 172 ASN A C 1
ATOM 1354 O O . ASN A 1 172 ? 22.286 0.744 -19.129 1.00 73.31 172 ASN A O 1
ATOM 1358 N N . SER A 1 173 ? 23.399 2.617 -19.627 1.00 78.44 173 SER A N 1
ATOM 1359 C CA . SER A 1 173 ? 22.411 3.506 -19.008 1.00 78.44 173 SER A CA 1
ATOM 1360 C C . SER A 1 173 ? 21.228 3.733 -19.957 1.00 78.44 173 SER A C 1
ATOM 1362 O O . SER A 1 173 ? 21.423 4.041 -21.134 1.00 78.44 173 SER A O 1
ATOM 1364 N N . ILE A 1 174 ? 20.003 3.607 -19.444 1.00 80.06 174 ILE A N 1
ATOM 1365 C CA . ILE A 1 174 ? 18.754 3.770 -20.204 1.00 80.06 174 ILE A CA 1
ATOM 1366 C C . ILE A 1 174 ? 17.965 4.943 -19.613 1.00 80.06 174 ILE A C 1
ATOM 1368 O O . ILE A 1 174 ? 17.860 5.067 -18.395 1.00 80.06 174 ILE A O 1
ATOM 1372 N N . LEU A 1 175 ? 17.402 5.802 -20.469 1.00 83.12 175 LEU A N 1
ATOM 1373 C CA . LEU A 1 175 ? 16.563 6.934 -20.069 1.00 83.12 175 LEU A CA 1
ATOM 1374 C C . LEU A 1 175 ? 15.213 6.875 -20.796 1.00 83.12 175 LEU A C 1
ATOM 1376 O O . LEU A 1 175 ? 15.162 6.859 -22.024 1.00 83.12 175 LEU A O 1
ATOM 1380 N N . PHE A 1 176 ? 14.120 6.897 -20.032 1.00 80.31 176 PHE A N 1
ATOM 1381 C CA . PHE A 1 176 ? 12.750 6.883 -20.553 1.00 80.31 176 PHE A CA 1
ATOM 1382 C C . PHE A 1 176 ? 12.195 8.311 -20.687 1.00 80.31 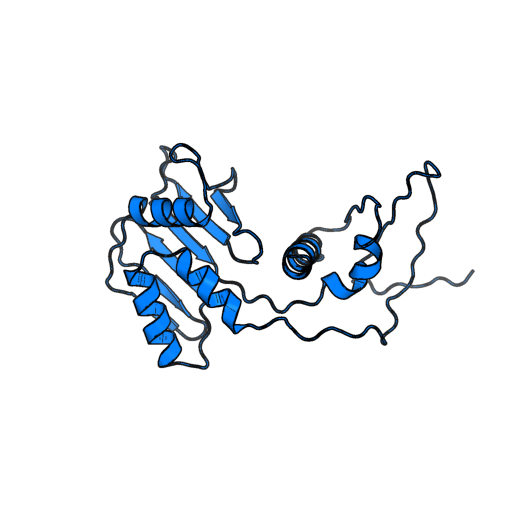176 PHE A C 1
ATOM 1384 O O . PHE A 1 176 ? 12.025 9.005 -19.685 1.00 80.31 176 PHE A O 1
ATOM 1391 N N . ILE A 1 177 ? 11.856 8.749 -21.908 1.00 84.06 177 ILE A N 1
ATOM 1392 C CA . ILE A 1 177 ? 11.332 10.100 -22.208 1.00 84.06 177 ILE A CA 1
ATOM 1393 C C . ILE A 1 177 ? 9.954 10.004 -22.880 1.00 84.06 177 ILE A C 1
ATOM 1395 O O . ILE A 1 177 ? 9.676 9.074 -23.625 1.00 84.06 177 ILE A O 1
ATOM 1399 N N . GLY A 1 178 ? 9.062 10.963 -22.607 1.00 81.88 178 GLY A N 1
ATOM 1400 C CA . GLY A 1 178 ? 7.813 11.146 -23.361 1.00 81.88 178 GLY A CA 1
ATOM 1401 C C . GLY A 1 178 ? 6.779 12.011 -22.620 1.00 81.88 178 GLY A C 1
ATOM 1402 O O . GLY A 1 178 ? 7.055 12.435 -21.495 1.00 81.88 178 GLY A O 1
ATOM 1403 N N . PRO A 1 179 ? 5.561 12.173 -23.157 1.00 75.81 179 PRO A N 1
ATOM 1404 C CA . PRO A 1 179 ? 4.449 12.872 -22.498 1.00 75.81 179 PRO A CA 1
ATOM 1405 C C . PRO A 1 179 ? 4.013 12.240 -21.162 1.00 75.81 179 PRO A C 1
ATOM 1407 O O . PRO A 1 179 ? 4.304 11.074 -20.880 1.00 75.81 179 PRO A O 1
ATOM 1410 N N . LYS A 1 180 ? 3.310 12.986 -20.305 1.00 73.31 180 LYS A N 1
ATOM 1411 C CA . LYS A 1 180 ? 2.734 12.438 -19.061 1.00 73.31 180 LYS A CA 1
ATOM 1412 C C . LYS A 1 180 ? 1.705 11.345 -19.398 1.00 73.31 180 LYS A C 1
ATOM 1414 O O . LYS A 1 180 ? 0.943 11.501 -20.340 1.00 73.31 180 LYS A O 1
ATOM 1419 N N . GLY A 1 181 ? 1.681 10.254 -18.628 1.00 72.31 181 GLY A N 1
ATOM 1420 C CA . GLY A 1 181 ? 0.674 9.188 -18.766 1.00 72.31 181 GLY A CA 1
ATOM 1421 C C . GLY A 1 181 ? 1.007 8.062 -19.754 1.00 72.31 181 GLY A C 1
ATOM 1422 O O . GLY A 1 181 ? 0.309 7.062 -19.766 1.00 72.31 181 GLY A O 1
ATOM 1423 N N . VAL A 1 182 ? 2.106 8.146 -20.511 1.00 75.31 182 VAL A N 1
ATOM 1424 C CA . VAL A 1 182 ? 2.496 7.116 -21.508 1.00 75.31 182 VAL A CA 1
ATOM 1425 C C . VAL A 1 182 ? 3.106 5.830 -20.915 1.00 75.31 182 VAL A C 1
ATOM 1427 O O . VAL A 1 182 ? 3.774 5.084 -21.616 1.00 75.31 182 VAL A O 1
ATOM 1430 N N . GLY A 1 183 ? 2.963 5.590 -19.608 1.00 70.81 183 GLY A N 1
ATOM 1431 C CA . GLY A 1 183 ? 3.418 4.340 -18.980 1.00 70.81 183 GLY A CA 1
ATOM 1432 C C . GLY A 1 183 ? 4.916 4.227 -18.658 1.00 70.81 183 GLY A C 1
ATOM 1433 O O . GLY A 1 183 ? 5.364 3.148 -18.293 1.00 70.81 183 GLY A O 1
ATOM 1434 N N . LYS A 1 184 ? 5.703 5.316 -18.716 1.00 83.38 184 LYS A N 1
ATOM 1435 C CA . LYS A 1 184 ? 7.141 5.303 -18.340 1.00 83.38 184 LYS A CA 1
ATOM 1436 C C . LYS A 1 184 ? 7.400 4.673 -16.968 1.00 83.38 184 LYS A C 1
ATOM 1438 O O . LYS A 1 184 ? 8.236 3.789 -16.831 1.00 83.38 184 LYS A O 1
ATOM 1443 N N . THR A 1 185 ? 6.673 5.140 -15.956 1.00 78.88 185 THR A N 1
ATOM 1444 C CA . THR A 1 185 ? 6.797 4.638 -14.584 1.00 78.88 185 THR A CA 1
ATOM 1445 C C . THR A 1 185 ? 6.306 3.198 -14.473 1.00 78.88 185 THR A C 1
ATOM 1447 O O . THR A 1 185 ? 6.882 2.424 -13.719 1.00 78.88 185 THR A O 1
ATOM 1450 N N . SER A 1 186 ? 5.284 2.824 -15.250 1.00 77.56 186 SER A N 1
ATOM 1451 C CA . SER A 1 186 ? 4.751 1.460 -15.284 1.00 77.56 186 SER A CA 1
ATOM 1452 C C . SER A 1 186 ? 5.781 0.474 -15.830 1.00 77.56 186 SER A C 1
ATOM 1454 O O . SER A 1 186 ? 6.013 -0.549 -15.204 1.00 77.56 186 SER A O 1
ATOM 1456 N N . ILE A 1 187 ? 6.464 0.819 -16.927 1.00 81.81 187 ILE A N 1
ATOM 1457 C CA . ILE A 1 187 ? 7.546 0.004 -17.503 1.00 81.81 187 ILE A CA 1
ATOM 1458 C C . ILE A 1 187 ? 8.701 -0.159 -16.506 1.00 81.81 187 ILE A C 1
ATOM 1460 O O . ILE A 1 187 ? 9.202 -1.263 -16.318 1.00 81.81 187 ILE A O 1
ATOM 1464 N N . LEU A 1 188 ? 9.113 0.930 -15.846 1.00 82.56 188 LEU A N 1
ATOM 1465 C CA . LEU A 1 188 ? 10.175 0.884 -14.838 1.00 82.56 188 LEU A CA 1
ATOM 1466 C C . LEU A 1 188 ? 9.808 -0.001 -13.641 1.00 82.56 188 LEU A C 1
ATOM 1468 O O . LEU A 1 188 ? 10.638 -0.778 -13.184 1.00 82.56 188 LEU A O 1
ATOM 1472 N N . ARG A 1 189 ? 8.576 0.104 -13.135 1.00 80.50 189 ARG A N 1
ATOM 1473 C CA . ARG A 1 189 ? 8.108 -0.723 -12.016 1.00 80.50 189 ARG A CA 1
ATOM 1474 C C . ARG A 1 189 ? 8.011 -2.198 -12.394 1.00 80.50 189 ARG A C 1
ATOM 1476 O O . ARG A 1 189 ? 8.477 -3.031 -11.632 1.00 80.50 189 ARG A O 1
ATOM 1483 N N . ASP A 1 190 ? 7.466 -2.498 -13.570 1.00 81.31 190 ASP A N 1
ATOM 1484 C CA . ASP A 1 190 ? 7.363 -3.862 -14.104 1.00 81.31 190 ASP A CA 1
ATO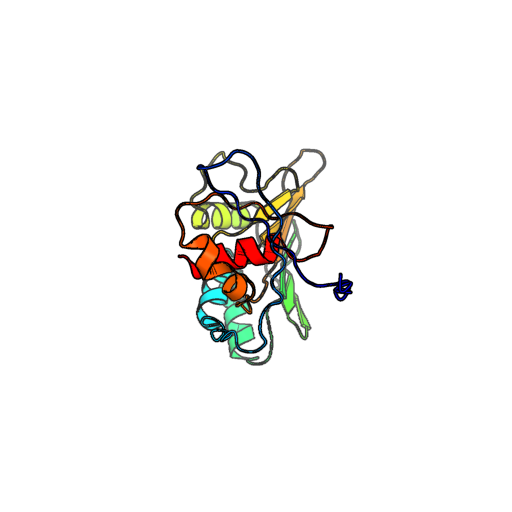M 1485 C C . ASP A 1 190 ? 8.747 -4.517 -14.253 1.00 81.31 190 ASP A C 1
ATOM 1487 O O . ASP A 1 190 ? 8.960 -5.638 -13.802 1.00 81.31 190 ASP A O 1
ATOM 1491 N N . LEU A 1 191 ? 9.741 -3.770 -14.752 1.00 81.50 191 LEU A N 1
ATOM 1492 C CA . LEU A 1 191 ? 11.135 -4.227 -14.782 1.00 81.50 191 LEU A CA 1
ATOM 1493 C C . LEU A 1 191 ? 11.680 -4.573 -13.394 1.00 81.50 191 LEU A C 1
ATOM 1495 O O . LEU A 1 191 ? 12.325 -5.606 -13.247 1.00 81.50 191 LEU A O 1
ATOM 1499 N N . CYS A 1 192 ? 11.457 -3.713 -12.396 1.00 80.25 192 CYS A N 1
ATOM 1500 C CA . CYS A 1 192 ? 11.939 -3.965 -11.039 1.00 80.25 192 CYS A CA 1
ATOM 1501 C C . CYS A 1 192 ? 11.327 -5.237 -10.446 1.00 80.25 192 CYS A C 1
ATOM 1503 O O . CYS A 1 192 ? 12.035 -5.979 -9.783 1.00 80.25 192 CYS A O 1
ATOM 1505 N N . ILE A 1 193 ? 10.043 -5.500 -10.705 1.00 78.56 193 ILE A N 1
ATOM 1506 C CA . ILE A 1 193 ? 9.366 -6.719 -10.236 1.00 78.56 193 ILE A CA 1
ATOM 1507 C C . ILE A 1 193 ? 9.904 -7.957 -10.960 1.00 78.56 193 ILE A C 1
ATOM 1509 O O . ILE A 1 193 ? 10.066 -9.005 -10.351 1.00 78.56 193 ILE A O 1
ATOM 1513 N N . GLN A 1 194 ? 10.193 -7.844 -12.258 1.00 77.19 194 GLN A N 1
ATOM 1514 C CA . GLN A 1 194 ? 10.642 -8.973 -13.074 1.00 77.19 194 GLN A CA 1
ATOM 1515 C C . GLN A 1 194 ? 12.121 -9.352 -12.863 1.00 77.19 194 GLN A C 1
ATOM 1517 O O . GLN A 1 194 ? 12.501 -10.482 -13.172 1.00 77.19 194 GLN A O 1
ATOM 1522 N N . LEU A 1 195 ? 12.971 -8.407 -12.447 1.00 72.31 195 LEU A N 1
ATOM 1523 C CA . LEU A 1 195 ? 14.424 -8.603 -12.324 1.00 72.31 195 LEU A CA 1
ATOM 1524 C C . LEU A 1 195 ? 14.890 -9.031 -10.923 1.00 72.31 195 LEU A C 1
ATOM 1526 O O . LEU A 1 195 ? 16.074 -9.349 -10.779 1.00 72.31 195 LEU A O 1
ATOM 1530 N N . THR A 1 196 ? 13.998 -9.035 -9.933 1.00 62.19 196 THR A N 1
ATOM 1531 C CA . THR A 1 196 ? 14.238 -9.606 -8.598 1.00 62.19 196 THR A CA 1
ATOM 1532 C C . THR A 1 196 ? 13.955 -11.107 -8.599 1.00 62.19 196 THR A C 1
ATOM 1534 O O . THR A 1 196 ? 14.769 -11.851 -8.004 1.00 62.19 196 THR A O 1
#

Radius of gyration: 21.01 Å; chains: 1; bounding box: 50×38×64 Å

Secondary structure (DSSP, 8-state):
-------TT-----B--TTSS----------TT---PPPP-THHHHHHHHTTS-HHHHHHHHHHHHH-TT--EEEEEEETTSEEEEEESS-EEEEEEE--HHHHHHHHHHHHT--TTS-SS-TTSEEEPTTSS-EEEEEE-TTS-EEEEEEEP------SGGGGHHHHTSS--B----STTSSHHHHHHHHHHHH-